Protein AF-A0A3S0INQ2-F1 (afdb_monomer)

Radius of gyration: 21.03 Å; Cα contacts (8 Å, |Δi|>4): 257; chains: 1; bounding box: 50×40×61 Å

Solvent-accessible surface area (backbone atoms only — not comparable to full-atom values): 13566 Å² total; per-residue (Å²): 104,79,45,65,82,57,89,73,57,66,71,58,54,52,52,53,48,54,52,48,52,55,52,48,52,53,49,50,60,35,51,74,54,55,84,61,80,79,90,61,62,68,49,79,48,80,40,69,66,29,101,61,69,83,54,54,72,67,56,44,52,53,37,46,52,48,39,56,49,59,73,67,56,72,75,80,80,64,47,42,39,37,75,53,95,97,37,81,42,66,70,47,49,71,57,44,53,47,41,51,60,70,46,38,61,77,71,68,49,88,85,49,92,79,30,70,66,56,54,48,50,50,53,50,52,25,50,69,34,87,52,26,61,77,40,48,16,39,43,31,26,39,80,82,71,47,82,40,38,72,58,49,50,51,36,52,53,28,34,53,50,31,47,52,49,51,57,70,79,42,66,56,63,53,46,45,44,24,68,73,69,55,56,38,83,90,33,40,70,58,44,54,53,29,58,75,73,54,47,51,60,56,53,47,52,54,51,38,56,52,50,40,52,43,53,60,53,47,44,65,59,40,56,60,40,47,75,74,58,56,86,70,80,66,92,127

Structure (mmCIF, N/CA/C/O backbone):
data_AF-A0A3S0INQ2-F1
#
_entry.id   AF-A0A3S0INQ2-F1
#
loop_
_atom_site.group_PDB
_atom_site.id
_atom_site.type_symbol
_atom_site.label_atom_id
_atom_site.label_alt_id
_atom_site.label_comp_id
_atom_site.label_asym_id
_atom_site.label_entity_id
_atom_site.label_seq_id
_atom_site.pdbx_PDB_ins_code
_atom_site.Cartn_x
_atom_site.Cartn_y
_atom_site.Cartn_z
_atom_site.occupancy
_atom_site.B_iso_or_equiv
_atom_site.auth_seq_id
_atom_site.auth_comp_id
_atom_site.auth_asym_id
_atom_site.auth_atom_id
_atom_site.pdbx_PDB_model_num
ATOM 1 N N . MET A 1 1 ? 7.339 -11.139 -9.415 1.00 71.50 1 MET A N 1
ATOM 2 C CA . MET A 1 1 ? 7.617 -12.375 -10.177 1.00 71.50 1 MET A CA 1
ATOM 3 C C . MET A 1 1 ? 7.576 -12.021 -11.660 1.00 71.50 1 MET A C 1
ATOM 5 O O . MET A 1 1 ? 6.540 -11.569 -12.134 1.00 71.50 1 MET A O 1
ATOM 9 N N . PHE A 1 2 ? 8.723 -12.062 -12.342 1.00 87.56 2 PHE A N 1
ATOM 10 C CA . PHE A 1 2 ? 8.837 -11.702 -13.761 1.00 87.56 2 PHE A CA 1
ATOM 11 C C . PHE A 1 2 ? 8.548 -12.925 -14.627 1.00 87.56 2 PHE A C 1
ATOM 13 O O . PHE A 1 2 ? 9.041 -14.011 -14.323 1.00 87.56 2 PHE A O 1
ATOM 20 N N . VAL A 1 3 ? 7.773 -12.744 -15.690 1.00 91.19 3 VAL A N 1
ATOM 21 C CA . VAL A 1 3 ? 7.442 -13.790 -16.658 1.00 91.19 3 VAL A CA 1
ATOM 22 C C . VAL A 1 3 ? 8.044 -13.399 -17.999 1.00 91.19 3 VAL A C 1
ATOM 24 O O . VAL A 1 3 ? 7.803 -12.295 -18.486 1.00 91.19 3 VAL A O 1
ATOM 27 N N . PHE A 1 4 ? 8.832 -14.311 -18.566 1.00 90.38 4 PHE A N 1
ATOM 28 C CA . PHE A 1 4 ? 9.503 -14.141 -19.849 1.00 90.38 4 PHE A CA 1
ATOM 29 C C . PHE A 1 4 ? 9.114 -15.281 -20.785 1.00 90.38 4 PHE A C 1
ATOM 31 O O . PHE A 1 4 ? 9.148 -16.444 -20.386 1.00 90.38 4 PHE A O 1
ATOM 38 N N . ASP A 1 5 ? 8.802 -14.957 -22.034 1.00 88.19 5 ASP A N 1
ATOM 39 C CA . ASP A 1 5 ? 8.589 -15.930 -23.113 1.00 88.19 5 ASP A CA 1
ATOM 40 C C . ASP A 1 5 ? 9.904 -16.352 -23.799 1.00 88.19 5 ASP A C 1
ATOM 42 O O . ASP A 1 5 ? 10.008 -17.442 -24.361 1.00 88.19 5 ASP A O 1
ATOM 46 N N . LYS A 1 6 ? 10.936 -15.505 -23.718 1.00 90.12 6 LYS A N 1
ATOM 47 C CA . LYS A 1 6 ? 12.293 -15.742 -24.223 1.00 90.12 6 LYS A CA 1
ATOM 48 C C . LYS A 1 6 ? 13.331 -15.175 -23.257 1.00 90.12 6 LYS A C 1
ATOM 50 O O . LYS A 1 6 ? 13.074 -14.206 -22.550 1.00 90.12 6 LYS A O 1
ATOM 55 N N . LYS A 1 7 ? 14.542 -15.746 -23.243 1.00 90.25 7 LYS A N 1
ATOM 56 C CA . LYS A 1 7 ? 15.654 -15.250 -22.413 1.00 90.25 7 LYS A CA 1
ATOM 57 C C . LYS A 1 7 ? 16.024 -13.802 -22.798 1.00 90.25 7 LYS A C 1
ATOM 59 O O . LYS A 1 7 ? 16.467 -13.604 -23.932 1.00 90.25 7 LYS A O 1
ATOM 64 N N . PRO A 1 8 ? 15.907 -12.818 -21.884 1.00 90.75 8 PRO A N 1
ATOM 65 C CA . PRO A 1 8 ? 16.275 -11.434 -22.170 1.00 90.75 8 PRO A CA 1
ATOM 66 C C . PRO A 1 8 ? 17.789 -11.249 -22.338 1.00 90.75 8 PRO A C 1
ATOM 68 O O . PRO A 1 8 ? 18.575 -12.012 -21.765 1.00 90.75 8 PRO A O 1
ATOM 71 N N . PRO A 1 9 ? 18.228 -10.216 -23.077 1.00 91.50 9 PRO A N 1
ATOM 72 C CA . PRO A 1 9 ? 19.626 -9.816 -23.126 1.00 91.50 9 PRO A CA 1
ATOM 73 C C . PRO A 1 9 ? 20.127 -9.388 -21.743 1.00 91.50 9 PRO A C 1
ATOM 75 O O . PRO A 1 9 ? 19.363 -8.905 -20.903 1.00 91.50 9 PRO A O 1
ATOM 78 N N . ILE A 1 10 ? 21.445 -9.496 -21.548 1.00 91.75 10 ILE A N 1
ATOM 79 C CA . ILE A 1 10 ? 22.133 -9.181 -20.285 1.00 91.75 10 ILE A CA 1
ATOM 80 C C . ILE A 1 10 ? 21.765 -7.781 -19.781 1.00 91.75 10 ILE A C 1
ATOM 82 O O . ILE A 1 10 ? 21.424 -7.633 -18.617 1.00 91.75 10 ILE A O 1
ATOM 86 N N . ARG A 1 11 ? 21.698 -6.783 -20.672 1.00 90.81 11 ARG A N 1
ATOM 87 C CA . ARG A 1 11 ? 21.304 -5.411 -20.316 1.00 90.81 11 ARG A CA 1
ATOM 88 C C . ARG A 1 11 ? 19.949 -5.334 -19.600 1.00 90.81 11 ARG A C 1
ATOM 90 O O . ARG A 1 11 ? 19.833 -4.616 -18.613 1.00 90.81 11 ARG A O 1
ATOM 97 N N . ILE A 1 12 ? 18.929 -6.046 -20.086 1.00 90.50 12 ILE A N 1
ATOM 98 C CA . ILE A 1 12 ? 17.594 -6.044 -19.461 1.00 90.50 12 ILE A CA 1
ATOM 99 C C . ILE A 1 12 ? 17.654 -6.776 -18.123 1.00 90.50 12 ILE A C 1
ATOM 101 O O . ILE A 1 12 ? 17.140 -6.275 -17.127 1.00 90.50 12 ILE A O 1
ATOM 105 N N . MET A 1 13 ? 18.334 -7.924 -18.079 1.00 92.00 13 MET A N 1
ATOM 106 C CA . MET A 1 13 ? 18.527 -8.680 -16.839 1.00 92.00 13 MET A CA 1
ATOM 107 C C . MET A 1 13 ? 19.236 -7.851 -15.761 1.00 92.00 13 MET A C 1
ATOM 109 O O . MET A 1 13 ? 18.809 -7.866 -14.609 1.00 92.00 13 MET A O 1
ATOM 113 N N . ASP A 1 14 ? 20.263 -7.086 -16.131 1.00 93.19 14 ASP A N 1
ATOM 114 C CA . ASP A 1 14 ? 20.990 -6.204 -15.220 1.00 93.19 14 ASP A CA 1
ATOM 115 C C . ASP A 1 14 ? 20.098 -5.073 -14.697 1.00 93.19 14 ASP A C 1
ATOM 117 O O . ASP A 1 14 ? 20.078 -4.830 -13.492 1.00 93.19 14 ASP A O 1
ATOM 121 N N . ARG A 1 15 ? 19.308 -4.409 -15.556 1.00 92.56 15 ARG A N 1
ATOM 122 C CA . ARG A 1 15 ? 18.361 -3.369 -15.102 1.00 92.56 15 ARG A CA 1
ATOM 123 C C . ARG A 1 15 ? 17.285 -3.933 -14.179 1.00 92.56 15 ARG A C 1
ATOM 125 O O . ARG A 1 15 ? 16.972 -3.313 -13.167 1.00 92.56 15 ARG A O 1
ATOM 132 N N . LEU A 1 16 ? 16.760 -5.123 -14.473 1.00 92.38 16 LEU A N 1
ATOM 133 C CA . LEU A 1 16 ? 15.815 -5.805 -13.586 1.00 92.38 16 LEU A CA 1
ATOM 134 C C . LEU A 1 16 ? 16.451 -6.199 -12.249 1.00 92.38 16 LEU A C 1
ATOM 136 O O . LEU A 1 16 ? 15.783 -6.113 -11.220 1.00 92.38 16 LEU A O 1
ATOM 140 N N . ARG A 1 17 ? 17.733 -6.586 -12.242 1.00 93.06 17 ARG A N 1
ATOM 141 C CA . ARG A 1 17 ? 18.488 -6.831 -11.008 1.00 93.06 17 ARG A CA 1
ATOM 142 C C . ARG A 1 17 ? 18.620 -5.552 -10.182 1.00 93.06 17 ARG A C 1
ATOM 144 O O . ARG A 1 17 ? 18.242 -5.578 -9.019 1.00 93.06 17 ARG A O 1
ATOM 151 N N . PHE A 1 18 ? 19.056 -4.442 -10.778 1.00 92.69 18 PHE A N 1
ATOM 152 C CA . PHE A 1 18 ? 19.161 -3.159 -10.069 1.00 92.69 18 PHE A CA 1
ATOM 153 C C . PHE A 1 18 ? 17.814 -2.694 -9.507 1.00 92.69 18 PHE A C 1
ATOM 155 O O . PHE A 1 18 ? 17.733 -2.244 -8.369 1.00 92.69 18 PHE A O 1
ATOM 162 N N . LEU A 1 19 ? 16.735 -2.849 -10.280 1.00 93.88 19 LEU A N 1
ATOM 163 C CA . LEU A 1 19 ? 15.384 -2.553 -9.807 1.00 93.88 19 LEU A CA 1
ATOM 164 C C . LEU A 1 19 ? 15.011 -3.413 -8.599 1.00 93.88 19 LEU A C 1
ATOM 166 O O . LEU A 1 19 ? 14.421 -2.910 -7.644 1.00 93.88 19 LEU A O 1
ATOM 170 N N . LYS A 1 20 ? 15.330 -4.709 -8.651 1.00 92.44 20 LYS A N 1
ATOM 171 C CA . LYS A 1 20 ? 15.063 -5.640 -7.557 1.00 92.44 20 LYS A CA 1
ATOM 172 C C . LYS A 1 20 ? 15.850 -5.257 -6.303 1.00 92.44 20 LYS A C 1
ATOM 174 O O . LYS A 1 20 ? 15.252 -5.224 -5.239 1.00 92.44 20 LYS A O 1
ATOM 179 N N . GLU A 1 21 ? 17.130 -4.921 -6.434 1.00 94.19 21 GLU A N 1
ATOM 180 C CA . GLU A 1 21 ? 17.978 -4.463 -5.323 1.00 94.19 21 GLU A CA 1
ATOM 181 C C . GLU A 1 21 ? 17.418 -3.188 -4.669 1.00 94.19 21 GLU A C 1
ATOM 183 O O . GLU A 1 21 ? 17.311 -3.106 -3.449 1.00 94.19 21 GLU A O 1
ATOM 188 N N . ASP A 1 22 ? 16.988 -2.215 -5.473 1.00 92.81 22 ASP A N 1
ATOM 189 C CA . ASP A 1 22 ? 16.374 -0.967 -4.998 1.00 92.81 22 ASP A CA 1
ATOM 190 C C . ASP A 1 22 ? 15.024 -1.223 -4.292 1.00 92.81 22 ASP A C 1
ATOM 192 O O . ASP A 1 22 ? 14.744 -0.681 -3.220 1.00 92.81 22 ASP A O 1
ATOM 196 N N . PHE A 1 23 ? 14.198 -2.120 -4.837 1.00 93.69 23 PHE A N 1
ATOM 197 C CA . PHE A 1 23 ? 12.966 -2.565 -4.182 1.00 93.69 23 PHE A CA 1
ATOM 198 C C . PHE A 1 23 ? 13.239 -3.302 -2.859 1.00 93.69 23 PHE A C 1
ATOM 200 O O . PHE A 1 23 ? 12.590 -3.014 -1.854 1.00 93.69 23 PHE A O 1
ATOM 207 N N . GLU A 1 24 ? 14.211 -4.216 -2.833 1.00 94.12 24 GLU A N 1
ATOM 208 C CA . GLU A 1 24 ? 14.618 -4.955 -1.632 1.00 94.12 24 GLU A CA 1
ATOM 209 C C . GLU A 1 24 ? 15.188 -4.030 -0.555 1.00 94.1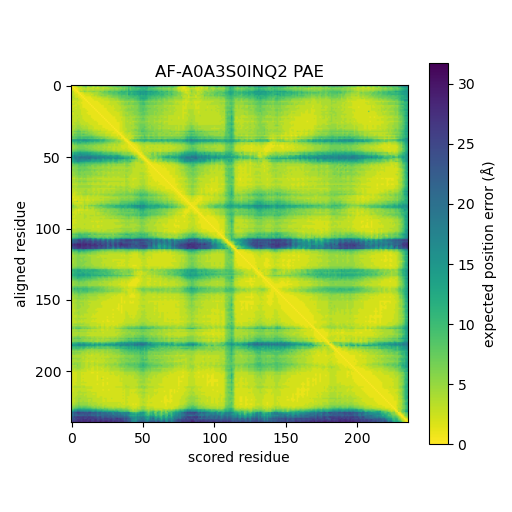2 24 GLU A C 1
ATOM 211 O O . GLU A 1 24 ? 14.898 -4.217 0.624 1.00 94.12 24 GLU A O 1
ATOM 216 N N . HIS A 1 25 ? 15.925 -2.989 -0.937 1.00 94.31 25 HIS A N 1
ATOM 217 C CA . HIS A 1 25 ? 16.392 -1.967 -0.006 1.00 94.31 25 HIS A CA 1
ATOM 218 C C . HIS A 1 25 ? 15.220 -1.228 0.666 1.00 94.31 25 HIS A C 1
ATOM 220 O O . HIS A 1 25 ? 15.210 -1.052 1.886 1.00 94.31 25 HIS A O 1
ATOM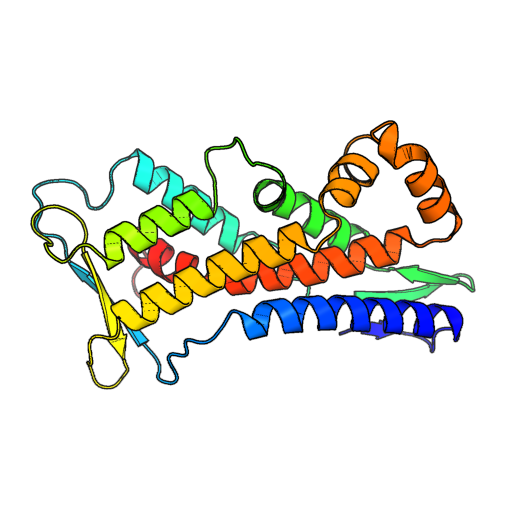 226 N N . ILE A 1 26 ? 14.182 -0.852 -0.093 1.00 93.00 26 ILE A N 1
ATOM 227 C CA . ILE A 1 26 ? 12.969 -0.248 0.486 1.00 93.00 26 ILE A CA 1
ATOM 228 C C . ILE A 1 26 ? 12.235 -1.249 1.388 1.00 93.00 26 ILE A C 1
ATOM 230 O O . ILE A 1 26 ? 11.789 -0.869 2.473 1.00 93.00 26 ILE A O 1
ATOM 234 N N . LEU A 1 27 ? 12.140 -2.520 0.985 1.00 93.94 27 LEU A N 1
ATOM 235 C CA . LEU A 1 27 ? 11.572 -3.573 1.830 1.00 93.94 27 LEU A CA 1
ATOM 236 C C . LEU A 1 27 ? 12.329 -3.705 3.151 1.00 93.94 27 LEU A C 1
ATOM 238 O O . LEU A 1 27 ? 11.697 -3.765 4.196 1.00 93.94 27 LEU A O 1
ATOM 242 N N . GLN A 1 28 ? 13.660 -3.691 3.135 1.00 94.88 28 GLN A N 1
ATOM 243 C CA . GLN A 1 28 ? 14.463 -3.760 4.356 1.00 94.88 28 GLN A CA 1
ATOM 244 C C . GLN A 1 28 ? 14.199 -2.569 5.283 1.00 94.88 28 GLN A C 1
ATOM 246 O O . GLN A 1 28 ? 14.035 -2.768 6.485 1.00 94.88 28 GLN A O 1
ATOM 251 N N . ILE A 1 29 ? 14.088 -1.348 4.745 1.00 91.56 29 ILE A N 1
ATOM 252 C CA . ILE A 1 29 ? 13.711 -0.158 5.530 1.00 91.56 29 ILE A CA 1
ATOM 253 C C . ILE A 1 29 ? 12.333 -0.343 6.184 1.00 91.56 29 ILE A C 1
ATOM 255 O O . ILE A 1 29 ? 12.127 0.049 7.334 1.00 91.56 29 ILE A O 1
ATOM 259 N N . VAL A 1 30 ? 11.382 -0.927 5.451 1.00 91.56 30 VAL A N 1
ATOM 260 C CA . VAL A 1 30 ? 10.037 -1.224 5.955 1.00 91.56 30 VAL A CA 1
ATOM 261 C C . VAL A 1 30 ? 10.075 -2.303 7.034 1.00 91.56 30 VAL A C 1
ATOM 263 O O . VAL A 1 30 ? 9.485 -2.115 8.092 1.00 91.56 30 VAL A O 1
ATOM 266 N N . GLU A 1 31 ? 10.782 -3.406 6.820 1.00 93.25 31 GLU A N 1
ATOM 267 C CA . GLU A 1 31 ? 10.857 -4.496 7.795 1.00 93.25 31 GLU A CA 1
ATOM 268 C C . GLU A 1 31 ? 11.581 -4.069 9.077 1.00 93.25 31 GLU A C 1
ATOM 270 O O . GLU A 1 31 ? 11.137 -4.400 10.168 1.00 93.25 31 GLU A O 1
ATOM 275 N N . GLN A 1 32 ? 12.603 -3.212 8.991 1.00 93.19 32 GLN A N 1
ATOM 276 C CA . GLN A 1 32 ? 13.255 -2.632 10.174 1.00 93.19 32 GLN A CA 1
ATOM 277 C C . GLN A 1 32 ? 12.308 -1.806 11.057 1.00 93.19 32 GLN A C 1
ATOM 279 O O . GLN A 1 32 ? 12.597 -1.596 12.236 1.00 93.19 32 GLN A O 1
ATOM 284 N N . CYS A 1 33 ? 11.198 -1.296 10.510 1.00 91.25 33 CYS A N 1
ATOM 285 C CA . CYS A 1 33 ? 10.213 -0.554 11.292 1.00 91.25 33 CYS A CA 1
ATOM 286 C C . CYS A 1 33 ? 9.088 -1.429 11.859 1.00 91.25 33 CYS A C 1
ATOM 288 O O . CYS A 1 33 ? 8.326 -0.929 12.685 1.00 91.25 33 CYS A O 1
ATOM 290 N N . LYS A 1 34 ? 9.014 -2.703 11.453 1.00 92.56 34 LYS A N 1
ATOM 291 C CA . LYS A 1 34 ? 8.068 -3.693 11.965 1.00 92.56 34 LYS A CA 1
ATOM 292 C C . LYS A 1 34 ? 8.735 -4.506 13.065 1.00 92.56 34 LYS A C 1
ATOM 294 O O . LYS A 1 34 ? 9.480 -5.442 12.802 1.00 92.56 34 LYS A O 1
ATOM 299 N N . THR A 1 35 ? 8.491 -4.116 14.307 1.00 93.88 35 THR A N 1
ATOM 300 C CA . THR A 1 35 ? 9.029 -4.816 15.483 1.00 93.88 35 THR A CA 1
ATOM 301 C C . THR A 1 35 ? 7.967 -5.630 16.204 1.00 93.88 35 THR A C 1
ATOM 303 O O . THR A 1 35 ? 8.284 -6.483 17.033 1.00 93.88 35 THR A O 1
ATOM 306 N N . THR A 1 36 ? 6.700 -5.374 15.886 1.00 94.19 36 THR A N 1
ATOM 307 C CA . THR A 1 36 ? 5.554 -5.961 16.552 1.00 94.19 36 THR A CA 1
ATOM 308 C C . THR A 1 36 ? 4.930 -7.044 15.682 1.00 94.19 36 THR A C 1
ATOM 310 O O . THR A 1 36 ? 4.541 -6.800 14.542 1.00 94.19 36 THR A O 1
ATOM 313 N N . HIS A 1 37 ? 4.767 -8.240 16.248 1.00 87.94 37 HIS A N 1
ATOM 314 C CA . HIS A 1 37 ? 4.128 -9.363 15.570 1.00 87.94 37 HIS A CA 1
ATOM 315 C C . HIS A 1 37 ? 3.077 -10.011 16.467 1.00 87.94 37 HIS A C 1
ATOM 317 O O . HIS A 1 37 ? 3.337 -10.303 17.633 1.00 87.94 37 HIS A O 1
ATOM 323 N N . ILE A 1 38 ? 1.905 -10.274 15.892 1.00 88.31 38 ILE A N 1
ATOM 324 C CA . ILE A 1 38 ? 0.889 -11.153 16.469 1.00 88.31 38 ILE A CA 1
ATOM 325 C C . ILE A 1 38 ? 0.983 -12.461 15.690 1.00 88.31 38 ILE A C 1
ATOM 327 O O . ILE A 1 38 ? 0.668 -12.502 14.504 1.00 88.31 38 ILE A O 1
ATOM 331 N N . THR A 1 39 ? 1.529 -13.496 16.325 1.00 82.50 39 THR A N 1
ATOM 332 C CA . THR A 1 39 ? 1.850 -14.778 15.673 1.00 82.50 39 THR A CA 1
ATOM 333 C C . THR A 1 39 ? 0.665 -15.736 15.622 1.00 82.50 39 THR A C 1
ATOM 335 O O . THR A 1 39 ? 0.617 -16.614 14.763 1.00 82.50 39 THR A O 1
ATOM 338 N N . SER A 1 40 ? -0.292 -15.573 16.530 1.00 86.44 40 SER A N 1
ATOM 339 C CA . SER A 1 40 ? -1.556 -16.298 16.553 1.00 86.44 40 SER A CA 1
ATOM 340 C C . SER A 1 40 ? -2.590 -15.637 15.641 1.00 86.44 40 SER A C 1
ATOM 342 O O . SER A 1 40 ? -2.535 -14.441 15.348 1.00 86.44 40 SER A O 1
ATOM 344 N N . SER A 1 41 ? -3.579 -16.417 15.203 1.00 90.75 41 SER A N 1
ATOM 345 C CA . SER A 1 41 ? -4.795 -15.836 14.636 1.00 90.75 41 SER A CA 1
ATOM 346 C C . SER A 1 41 ? -5.464 -14.942 15.679 1.00 90.75 41 SER A C 1
ATOM 348 O O . SER A 1 41 ? -5.494 -15.294 16.858 1.00 90.75 41 SER A O 1
ATOM 350 N N . PHE A 1 42 ? -6.037 -13.827 15.242 1.00 93.19 42 PHE A N 1
ATOM 351 C CA . PHE A 1 42 ? -6.758 -12.898 16.105 1.00 93.19 42 PHE A CA 1
ATOM 352 C C . PHE A 1 42 ? -8.159 -12.626 15.561 1.00 93.19 42 PHE A C 1
ATOM 354 O O . PHE A 1 42 ? -8.432 -12.815 14.372 1.00 93.19 42 PHE A O 1
ATOM 361 N N . TYR A 1 43 ? -9.041 -12.147 16.430 1.00 93.75 43 TYR A N 1
ATOM 362 C CA . TYR A 1 43 ? -10.379 -11.698 16.071 1.00 93.75 43 TYR A CA 1
ATOM 363 C C . TYR A 1 43 ? -10.704 -10.353 16.725 1.00 93.75 43 TYR A C 1
ATOM 365 O O . TYR A 1 43 ? -10.079 -9.936 17.701 1.00 93.75 43 TYR A O 1
ATOM 373 N N . PHE A 1 44 ? -11.686 -9.656 16.158 1.00 94.31 44 PHE A N 1
ATOM 374 C CA . PHE A 1 44 ? -12.147 -8.364 16.652 1.00 94.31 44 PHE A CA 1
ATOM 375 C C . PHE A 1 44 ? -13.456 -8.525 17.420 1.00 94.31 44 PHE A C 1
ATOM 377 O O . PHE A 1 44 ? -14.384 -9.180 16.942 1.00 94.31 44 PHE A O 1
ATOM 384 N N . LYS A 1 45 ? -13.559 -7.862 18.569 1.00 93.50 45 LYS A N 1
ATOM 385 C CA . LYS A 1 45 ? -14.806 -7.682 19.308 1.00 93.50 45 LYS A CA 1
ATOM 386 C C . LYS A 1 45 ? -15.217 -6.217 19.230 1.00 93.50 45 LYS A C 1
ATOM 388 O O . LYS A 1 45 ? -14.428 -5.332 19.553 1.00 93.50 45 LYS A O 1
ATOM 393 N N . TYR A 1 46 ? -16.447 -5.973 18.796 1.00 92.25 46 TYR A N 1
ATOM 394 C CA . TYR A 1 46 ? -17.014 -4.637 18.632 1.00 92.25 46 TYR A CA 1
ATOM 395 C C . TYR A 1 46 ? -18.091 -4.426 19.693 1.00 92.25 46 TYR A C 1
ATOM 397 O O . TYR A 1 46 ? -19.027 -5.219 19.780 1.00 92.25 46 TYR A O 1
ATOM 405 N N . GLU A 1 47 ? -17.971 -3.371 20.495 1.00 89.88 47 GLU A N 1
ATOM 406 C CA . GLU A 1 47 ? -18.919 -3.061 21.568 1.00 89.88 47 GLU A CA 1
ATOM 407 C C . GLU A 1 47 ? -19.380 -1.606 21.484 1.00 89.88 47 GLU A C 1
ATOM 409 O O . GLU A 1 47 ? -18.566 -0.683 21.412 1.00 89.88 47 GLU A O 1
ATOM 414 N N . GLN A 1 48 ? -20.696 -1.390 21.528 1.00 87.00 48 GLN A N 1
ATOM 415 C CA . GLN A 1 48 ? -21.279 -0.057 21.612 1.00 87.00 48 GLN A CA 1
ATOM 416 C C . GLN A 1 48 ? -22.597 -0.061 22.377 1.00 87.00 48 GLN A C 1
ATOM 418 O O . GLN A 1 48 ? -23.558 -0.707 21.977 1.00 87.00 48 GLN A O 1
ATOM 423 N N . ASN A 1 49 ? -22.642 0.769 23.416 1.00 86.50 49 ASN A N 1
ATOM 424 C CA . ASN A 1 49 ? -23.799 0.994 24.278 1.00 86.50 49 ASN A CA 1
ATOM 425 C C . ASN A 1 49 ? -24.197 2.484 24.336 1.00 86.50 49 ASN A C 1
ATOM 427 O O . ASN A 1 49 ? -25.041 2.876 25.139 1.00 86.50 49 ASN A O 1
ATOM 431 N N . ALA A 1 50 ? -23.567 3.333 23.518 1.00 82.75 50 ALA A N 1
ATOM 432 C CA . ALA A 1 50 ? -23.878 4.755 23.434 1.00 82.75 50 ALA A CA 1
ATOM 433 C C . ALA A 1 50 ? -25.253 4.991 22.769 1.00 82.75 50 ALA A C 1
ATOM 435 O O . ALA A 1 50 ? -25.573 4.300 21.799 1.00 82.75 50 ALA A O 1
ATOM 436 N N . PRO A 1 51 ? -26.037 6.005 23.192 1.00 79.88 51 PRO A N 1
ATOM 437 C CA . PRO A 1 51 ? -27.348 6.332 22.617 1.00 79.88 51 PRO A CA 1
ATOM 438 C C . PRO A 1 51 ? -27.221 7.097 21.283 1.00 79.88 51 PRO A C 1
ATOM 440 O O . PRO A 1 51 ? -27.844 8.134 21.070 1.00 79.88 51 PRO A O 1
ATOM 443 N N . LYS A 1 52 ? -26.352 6.619 20.392 1.00 80.56 52 LYS A N 1
ATOM 444 C CA . LYS A 1 52 ? -26.081 7.173 19.061 1.00 80.56 52 LYS A CA 1
ATOM 445 C C . LYS A 1 52 ? -25.779 6.037 18.084 1.00 80.56 52 LYS A C 1
ATOM 447 O O . LYS A 1 52 ? -25.464 4.924 18.505 1.00 80.56 52 LYS A O 1
ATOM 452 N N . SER A 1 53 ? -25.828 6.332 16.787 1.00 79.12 53 SER A N 1
ATOM 453 C CA . SER A 1 53 ? -25.396 5.411 15.728 1.00 79.12 53 SER A CA 1
ATOM 454 C C . SER A 1 53 ? -23.962 4.919 15.933 1.00 79.12 53 SER A C 1
ATOM 456 O O . SER A 1 53 ? -23.150 5.597 16.569 1.00 79.12 53 SER A O 1
ATOM 458 N N . ILE A 1 54 ? -23.638 3.747 15.367 1.00 82.25 54 ILE A N 1
ATOM 459 C CA . ILE A 1 54 ? -22.308 3.137 15.527 1.00 82.25 54 ILE A CA 1
ATOM 460 C C . ILE A 1 54 ? -21.182 4.052 15.049 1.00 82.25 54 ILE A C 1
ATOM 462 O O . ILE A 1 54 ? -20.142 4.206 15.688 1.00 82.25 54 ILE A O 1
ATOM 466 N N . LEU A 1 55 ? -21.449 4.717 13.934 1.00 85.25 55 LEU A N 1
ATOM 467 C CA . LEU A 1 55 ? -20.597 5.716 13.321 1.00 85.25 55 LEU A CA 1
ATOM 468 C C . LEU A 1 55 ? -21.409 6.992 13.125 1.00 85.25 55 LEU A C 1
ATOM 470 O O . LEU A 1 55 ? -22.620 6.933 12.891 1.00 85.25 55 LEU A O 1
ATOM 474 N N . THR A 1 56 ? -20.740 8.140 13.180 1.00 87.69 56 THR A N 1
ATOM 475 C CA . THR A 1 56 ? -21.297 9.381 12.622 1.00 87.69 56 THR A CA 1
ATOM 476 C C . THR A 1 56 ? -21.439 9.258 11.102 1.00 87.69 56 THR A C 1
ATOM 478 O O . THR A 1 56 ? -20.734 8.462 10.482 1.00 87.69 56 THR A O 1
ATOM 481 N N . ASP A 1 57 ? -22.299 10.063 10.473 1.00 88.06 57 ASP A N 1
ATOM 482 C CA . ASP A 1 57 ? -22.480 10.026 9.011 1.00 88.06 57 ASP A CA 1
ATOM 483 C C . ASP A 1 57 ? -21.168 10.269 8.256 1.00 88.06 57 ASP A C 1
ATOM 485 O O . ASP A 1 57 ? -20.889 9.615 7.251 1.00 88.06 57 ASP A O 1
ATOM 489 N N . PHE A 1 58 ? -20.318 11.152 8.786 1.00 87.56 58 PHE A N 1
ATOM 490 C CA . PHE A 1 58 ? -18.989 11.399 8.242 1.00 87.56 58 PHE A CA 1
ATOM 491 C C . PHE A 1 58 ? -18.073 10.173 8.368 1.00 87.56 58 PHE A C 1
ATOM 493 O O . PHE A 1 58 ? -17.475 9.756 7.379 1.00 87.56 58 PHE A O 1
ATOM 500 N N . GLU A 1 59 ? -17.984 9.557 9.553 1.00 87.75 59 GLU A N 1
ATOM 501 C CA . GLU A 1 59 ? -17.191 8.333 9.754 1.00 87.75 59 GLU A CA 1
ATOM 502 C C . GLU A 1 59 ? -17.706 7.186 8.875 1.00 87.75 59 GLU A C 1
ATOM 504 O O . GLU A 1 59 ? -16.913 6.460 8.281 1.00 87.75 59 GLU A O 1
ATOM 509 N N . LYS A 1 60 ? -19.030 7.062 8.731 1.00 87.69 60 LYS A N 1
ATOM 510 C CA . LYS A 1 60 ? -19.665 6.072 7.862 1.00 87.69 60 LYS A CA 1
ATOM 511 C C . LYS A 1 60 ? -19.296 6.301 6.399 1.00 87.69 60 LYS A C 1
ATOM 513 O O . LYS A 1 60 ? -18.863 5.359 5.744 1.00 87.69 60 LYS A O 1
ATOM 518 N N . ALA A 1 61 ? -19.411 7.530 5.898 1.00 87.38 61 ALA A N 1
ATOM 519 C CA . ALA A 1 61 ? -19.034 7.866 4.527 1.00 87.38 61 ALA A CA 1
ATOM 520 C C . ALA A 1 61 ? -17.546 7.586 4.261 1.00 87.38 61 ALA A C 1
ATOM 522 O O . ALA A 1 61 ? -17.214 6.945 3.267 1.00 87.38 61 ALA A O 1
ATOM 523 N N . GLN A 1 62 ? -16.654 7.987 5.173 1.00 85.81 62 GLN A N 1
ATOM 524 C CA . GLN A 1 62 ? -15.217 7.710 5.061 1.00 85.81 62 GLN A CA 1
ATOM 525 C C . GLN A 1 62 ? -14.921 6.209 5.054 1.00 85.81 62 GLN A C 1
ATOM 527 O O . GLN A 1 62 ? -14.129 5.739 4.238 1.00 85.81 62 GLN A O 1
ATOM 532 N N . SER A 1 63 ? -15.592 5.451 5.921 1.00 87.75 63 SER A N 1
ATOM 533 C CA . SER A 1 63 ? -15.435 4.004 6.001 1.00 87.75 63 SER A CA 1
ATOM 534 C C . SER A 1 63 ? -15.920 3.301 4.729 1.00 87.75 63 SER A C 1
ATOM 536 O O . SER A 1 63 ? -15.180 2.502 4.159 1.00 87.75 63 SER A O 1
ATOM 538 N N . VAL A 1 64 ? -17.105 3.660 4.215 1.00 87.38 64 VAL A N 1
ATOM 539 C CA . VAL A 1 64 ? -17.640 3.148 2.936 1.00 87.38 64 VAL A CA 1
ATOM 540 C C . VAL A 1 64 ? -16.689 3.456 1.789 1.00 87.38 64 VAL A C 1
ATOM 542 O O . VAL A 1 64 ? -16.336 2.550 1.032 1.00 87.38 64 VAL A O 1
ATOM 545 N N . CYS A 1 65 ? -16.239 4.706 1.671 1.00 86.94 65 CYS A N 1
ATOM 546 C CA . CYS A 1 65 ? -15.313 5.112 0.620 1.00 86.94 65 CYS A CA 1
ATOM 547 C C . CYS A 1 65 ? -13.992 4.344 0.707 1.00 86.94 65 CYS A C 1
ATOM 549 O O . CYS A 1 65 ? -13.510 3.859 -0.314 1.00 86.94 65 CYS A O 1
ATOM 551 N N . PHE A 1 66 ? -13.420 4.191 1.905 1.00 88.44 66 PHE A N 1
ATOM 552 C CA . PHE A 1 66 ? -12.167 3.466 2.084 1.00 88.44 66 PHE A CA 1
ATOM 553 C C . PHE A 1 66 ? -12.301 1.978 1.760 1.00 88.44 66 PHE A C 1
ATOM 555 O O . PHE A 1 66 ? -11.484 1.471 0.997 1.00 88.44 66 PHE A O 1
ATOM 562 N N . VAL A 1 67 ? -13.307 1.282 2.305 1.00 89.62 67 VAL A N 1
ATOM 563 C CA . VAL A 1 67 ? -13.482 -0.162 2.066 1.00 89.62 67 VAL A CA 1
ATOM 564 C C . VAL A 1 67 ? -13.747 -0.416 0.585 1.00 89.62 67 VAL A C 1
ATOM 566 O O . VAL A 1 67 ? -13.016 -1.188 -0.029 1.00 89.62 67 VAL A O 1
ATOM 569 N N . SER A 1 68 ? -14.687 0.324 -0.017 1.00 87.62 68 SER A N 1
ATOM 570 C CA . SER A 1 68 ? -14.976 0.209 -1.452 1.00 87.62 68 SER A CA 1
ATOM 571 C C . SER A 1 68 ? -13.718 0.460 -2.281 1.00 87.62 68 SER A C 1
ATOM 573 O O . SER A 1 68 ? -13.391 -0.317 -3.172 1.00 87.62 68 SER A O 1
ATOM 575 N N . ARG A 1 69 ? -12.958 1.520 -1.971 1.00 88.38 69 ARG A N 1
ATOM 576 C CA . ARG A 1 69 ? -11.711 1.826 -2.677 1.00 88.38 69 ARG A CA 1
ATOM 577 C C . ARG A 1 69 ? -10.702 0.698 -2.526 1.00 88.38 69 ARG A C 1
ATOM 579 O O . ARG A 1 69 ? -10.158 0.264 -3.532 1.00 88.38 69 ARG A O 1
ATOM 586 N N . TYR A 1 70 ? -10.465 0.230 -1.302 1.00 90.81 70 TYR A N 1
ATOM 587 C CA . TYR A 1 70 ? -9.501 -0.820 -0.996 1.00 90.81 70 TYR A CA 1
ATOM 588 C C . TYR A 1 70 ? -9.788 -2.105 -1.775 1.00 90.81 70 TYR A C 1
ATOM 590 O O . TYR A 1 70 ? -8.868 -2.660 -2.379 1.00 90.81 70 TYR A O 1
ATOM 598 N N . GLU A 1 71 ? -11.046 -2.550 -1.791 1.00 90.12 71 GLU A N 1
ATOM 599 C CA . GLU A 1 71 ? -11.485 -3.754 -2.506 1.00 90.12 71 GLU A CA 1
ATOM 600 C C . GLU A 1 71 ? -11.243 -3.637 -4.017 1.00 90.12 71 GLU A C 1
ATOM 602 O O . GLU A 1 71 ? -10.797 -4.599 -4.637 1.00 90.12 71 GLU A O 1
ATOM 607 N N . HIS A 1 72 ? -11.425 -2.443 -4.589 1.00 90.00 72 HIS A N 1
ATOM 608 C CA . HIS A 1 72 ? -11.221 -2.185 -6.018 1.00 90.00 72 HIS A CA 1
ATOM 609 C C . HIS A 1 72 ? -9.773 -1.838 -6.402 1.00 90.00 72 HIS A C 1
ATOM 611 O O . HIS A 1 72 ? -9.478 -1.726 -7.591 1.00 90.00 72 HIS A O 1
ATOM 617 N N . LEU A 1 73 ? -8.852 -1.653 -5.443 1.00 91.56 73 LEU A N 1
ATOM 618 C CA . LEU A 1 73 ? -7.450 -1.381 -5.779 1.00 91.56 73 LEU A CA 1
ATOM 619 C C . LEU A 1 73 ? -6.845 -2.586 -6.522 1.00 91.56 73 LEU A C 1
ATOM 621 O O . LEU A 1 73 ? -6.845 -3.690 -5.962 1.00 91.56 73 LEU A O 1
ATOM 625 N N . PRO A 1 74 ? -6.287 -2.395 -7.728 1.00 92.62 74 PRO A N 1
ATOM 626 C CA . PRO A 1 74 ? -5.731 -3.488 -8.516 1.00 92.62 74 PRO A CA 1
ATOM 627 C C . PRO A 1 74 ? -4.473 -4.072 -7.860 1.00 92.62 74 PRO A C 1
ATOM 629 O O . PRO A 1 74 ? -3.658 -3.348 -7.293 1.00 92.62 74 PRO A O 1
ATOM 632 N N . VAL A 1 75 ? -4.308 -5.392 -7.958 1.00 91.56 75 VAL A N 1
ATOM 633 C CA . VAL A 1 75 ? -3.164 -6.137 -7.406 1.00 91.56 75 VAL A CA 1
ATOM 634 C C . VAL A 1 75 ? -2.214 -6.505 -8.538 1.00 91.56 75 VAL A C 1
ATOM 636 O O . VAL A 1 75 ? -2.640 -6.967 -9.601 1.00 91.56 75 VAL A O 1
ATOM 639 N N . LEU A 1 76 ? -0.913 -6.306 -8.334 1.00 92.69 76 LEU A N 1
ATOM 640 C CA . LEU A 1 76 ? 0.080 -6.712 -9.323 1.00 92.69 76 LEU A CA 1
ATOM 641 C C . LEU A 1 76 ? 0.390 -8.206 -9.181 1.00 92.69 76 LEU A C 1
ATOM 643 O O . LEU A 1 76 ? 1.153 -8.601 -8.305 1.00 92.69 76 LEU A O 1
ATOM 647 N N . GLU A 1 77 ? -0.148 -9.030 -10.078 1.00 89.69 77 GLU A N 1
ATOM 648 C CA . GLU A 1 77 ? 0.115 -10.477 -10.078 1.00 89.69 77 GLU A CA 1
ATOM 649 C C . GLU A 1 77 ? 1.510 -10.816 -10.620 1.00 89.69 77 GLU A C 1
ATOM 651 O O . GLU A 1 77 ? 2.283 -11.566 -10.021 1.00 89.69 77 GLU A O 1
ATOM 656 N N . SER A 1 78 ? 1.853 -10.261 -11.783 1.00 92.06 78 SER A N 1
ATOM 657 C CA . SER A 1 78 ? 3.117 -10.539 -12.461 1.00 92.06 78 SER A CA 1
ATOM 658 C C . SER A 1 78 ? 3.535 -9.397 -13.381 1.00 92.06 78 SER A C 1
ATOM 660 O O . SER A 1 78 ? 2.727 -8.564 -13.791 1.00 92.06 78 SER A O 1
ATOM 662 N N . ILE A 1 79 ? 4.826 -9.356 -13.707 1.00 93.44 79 ILE A N 1
ATOM 663 C CA . ILE A 1 79 ? 5.382 -8.441 -14.710 1.00 93.44 79 ILE A CA 1
ATOM 664 C C . ILE A 1 79 ? 5.651 -9.270 -15.958 1.00 93.44 79 ILE A C 1
ATOM 666 O O . ILE A 1 79 ? 6.450 -10.207 -15.903 1.00 93.44 79 ILE A O 1
ATOM 670 N N . GLN A 1 80 ? 4.967 -8.946 -17.052 1.00 93.88 80 GLN A N 1
ATOM 671 C CA . GLN A 1 80 ? 4.986 -9.745 -18.273 1.00 93.88 80 GLN A CA 1
ATOM 672 C C . GLN A 1 80 ? 5.881 -9.071 -19.307 1.00 93.88 80 GLN A C 1
ATOM 674 O O . GLN A 1 80 ? 5.605 -7.956 -19.749 1.00 93.88 80 GLN A O 1
ATOM 679 N N . ILE A 1 81 ? 6.969 -9.741 -19.678 1.00 92.12 81 ILE A N 1
ATOM 680 C CA . ILE A 1 81 ? 7.920 -9.257 -20.677 1.00 92.12 81 ILE A CA 1
ATOM 681 C C . ILE A 1 81 ? 7.902 -10.238 -21.847 1.00 92.12 81 ILE A C 1
ATOM 683 O O . ILE A 1 81 ? 8.170 -11.426 -21.666 1.00 92.12 81 ILE A O 1
ATOM 687 N N . ARG A 1 82 ? 7.580 -9.727 -23.038 1.00 93.19 82 ARG A N 1
ATOM 688 C CA . ARG A 1 82 ? 7.407 -10.514 -24.263 1.00 93.19 82 ARG A CA 1
ATOM 689 C C . ARG A 1 82 ? 8.449 -10.136 -25.308 1.00 93.19 82 ARG A C 1
ATOM 691 O O . ARG A 1 82 ? 8.825 -8.967 -25.408 1.00 93.19 82 ARG A O 1
ATOM 698 N N . TYR A 1 83 ? 8.888 -11.099 -26.110 1.00 92.81 83 TYR A N 1
ATOM 699 C CA . TYR A 1 83 ? 9.748 -10.865 -27.263 1.00 92.81 83 TYR A CA 1
ATOM 700 C C . TYR A 1 83 ? 8.920 -10.746 -28.549 1.00 92.81 83 TYR A C 1
ATOM 702 O O . TYR A 1 83 ? 8.369 -11.727 -29.043 1.00 92.81 83 TYR A O 1
ATOM 710 N N . VAL A 1 84 ? 8.841 -9.539 -29.113 1.00 90.00 84 VAL A N 1
ATOM 711 C CA . VAL A 1 84 ? 8.057 -9.222 -30.318 1.00 90.00 84 VAL A CA 1
ATOM 712 C C . VAL A 1 84 ? 8.902 -8.374 -31.263 1.00 90.00 84 VAL A C 1
ATOM 714 O O . VAL A 1 84 ? 9.526 -7.412 -30.829 1.00 90.00 84 VAL A O 1
ATOM 717 N N . ASN A 1 85 ? 8.918 -8.708 -32.559 1.00 89.62 85 ASN A N 1
ATOM 718 C CA . ASN A 1 85 ? 9.638 -7.953 -33.600 1.00 89.62 85 ASN A CA 1
ATOM 719 C C . ASN A 1 85 ? 11.100 -7.653 -33.229 1.00 89.62 85 ASN A C 1
ATOM 721 O O . ASN A 1 85 ? 11.560 -6.518 -33.307 1.00 89.62 85 ASN A O 1
ATOM 725 N N . GLU A 1 86 ? 11.807 -8.686 -32.772 1.00 87.81 86 GLU A N 1
ATOM 726 C CA . GLU A 1 86 ? 13.206 -8.626 -32.330 1.00 87.81 86 GLU A CA 1
ATOM 727 C C . GLU A 1 86 ? 13.485 -7.783 -31.073 1.00 87.81 86 GLU A C 1
ATOM 729 O O . GLU A 1 86 ? 14.640 -7.626 -30.670 1.00 87.81 86 GLU A O 1
ATOM 734 N N . GLN A 1 87 ? 12.442 -7.308 -30.393 1.00 88.38 87 GLN A N 1
ATOM 735 C CA . GLN A 1 87 ? 12.539 -6.454 -29.215 1.00 88.38 87 GLN A CA 1
ATOM 736 C C . GLN A 1 87 ? 11.854 -7.087 -28.002 1.00 88.38 87 GLN A C 1
ATOM 738 O O . GLN A 1 87 ? 10.881 -7.825 -28.121 1.00 88.38 87 GLN A O 1
ATOM 743 N N . PHE A 1 88 ? 12.367 -6.784 -26.810 1.00 89.38 88 PHE A N 1
ATOM 744 C CA . PHE A 1 88 ? 11.701 -7.124 -25.554 1.00 89.38 88 PHE A CA 1
ATOM 745 C C . PHE A 1 88 ? 10.814 -5.958 -25.133 1.00 89.38 88 PHE A C 1
ATOM 747 O O . PHE A 1 88 ? 11.307 -4.843 -24.955 1.00 89.38 88 PHE A O 1
ATOM 754 N N . ILE A 1 89 ? 9.524 -6.225 -24.956 1.00 90.31 89 ILE A N 1
ATOM 755 C CA . ILE A 1 89 ? 8.524 -5.227 -24.580 1.00 90.31 89 ILE A CA 1
ATOM 756 C C . ILE A 1 89 ? 7.831 -5.615 -23.278 1.00 90.31 89 ILE A C 1
ATOM 758 O O . ILE A 1 89 ? 7.692 -6.794 -22.947 1.00 90.31 89 ILE A O 1
ATOM 762 N N . LEU A 1 90 ? 7.384 -4.602 -22.542 1.00 91.19 90 LEU A N 1
ATOM 763 C CA . LEU A 1 90 ? 6.540 -4.779 -21.370 1.00 91.19 90 LEU A CA 1
ATOM 764 C C . LEU A 1 90 ? 5.091 -4.987 -21.829 1.00 91.19 90 LEU A C 1
ATOM 766 O O . LEU A 1 90 ? 4.405 -4.033 -22.193 1.00 91.19 90 LEU A O 1
ATOM 770 N N . ASP A 1 91 ? 4.647 -6.239 -21.824 1.00 92.62 91 ASP A N 1
ATOM 771 C CA . ASP A 1 91 ? 3.375 -6.678 -22.408 1.00 92.62 91 ASP A CA 1
ATOM 772 C C . ASP A 1 91 ? 2.170 -6.140 -21.623 1.00 92.62 91 ASP A C 1
ATOM 774 O O . ASP A 1 91 ? 1.170 -5.710 -22.192 1.00 92.62 91 ASP A O 1
ATOM 778 N N . ASN A 1 92 ? 2.297 -6.059 -20.295 1.00 93.00 92 ASN A N 1
ATOM 779 C CA . ASN A 1 92 ? 1.248 -5.562 -19.408 1.00 93.00 92 ASN A CA 1
ATOM 780 C C . ASN A 1 92 ? 1.439 -4.096 -18.970 1.00 93.00 92 ASN A C 1
ATOM 782 O O . ASN A 1 92 ? 0.948 -3.693 -17.913 1.00 93.00 92 ASN A O 1
ATOM 786 N N . LEU A 1 93 ? 2.104 -3.267 -19.786 1.00 92.31 93 LEU A N 1
ATOM 787 C CA . LEU A 1 93 ? 2.338 -1.845 -19.487 1.00 92.31 93 LEU A CA 1
ATOM 788 C C . LEU A 1 93 ? 1.042 -1.071 -19.196 1.00 92.31 93 LEU A C 1
ATOM 790 O O . LEU A 1 93 ? 0.997 -0.275 -18.257 1.00 92.31 93 LEU A O 1
ATOM 794 N N . SER A 1 94 ? -0.021 -1.309 -19.967 1.00 91.38 94 SER A N 1
ATOM 795 C CA . SER A 1 94 ? -1.325 -0.665 -19.747 1.00 91.38 94 SER A CA 1
ATOM 796 C C . SER A 1 94 ? -1.890 -0.981 -18.362 1.00 91.38 94 SER A C 1
ATOM 798 O O . SER A 1 94 ? -2.415 -0.090 -17.696 1.00 91.38 94 SER A O 1
ATOM 800 N N . TYR A 1 95 ? -1.720 -2.223 -17.899 1.00 93.56 95 TYR A N 1
ATOM 801 C CA . TYR A 1 95 ? -2.148 -2.638 -16.567 1.00 93.56 95 TYR A CA 1
ATOM 802 C C . TYR A 1 95 ? -1.302 -1.984 -15.472 1.00 93.56 95 TYR A C 1
ATOM 804 O O . TYR A 1 95 ? -1.855 -1.460 -14.509 1.00 93.56 95 TYR A O 1
ATOM 812 N N . LEU A 1 96 ? 0.023 -1.903 -15.649 1.00 93.62 96 LEU A N 1
ATOM 813 C CA . LEU A 1 96 ? 0.876 -1.167 -14.711 1.00 93.62 96 LEU A CA 1
ATOM 814 C C . LEU A 1 96 ? 0.443 0.296 -14.603 1.00 93.62 96 LEU A C 1
ATOM 816 O O . LEU A 1 96 ? 0.253 0.793 -13.500 1.00 93.62 96 LEU A O 1
ATOM 820 N N . ARG A 1 97 ? 0.213 0.983 -15.727 1.00 91.44 97 ARG A N 1
ATOM 821 C CA . ARG A 1 97 ? -0.264 2.376 -15.716 1.00 91.44 97 ARG A CA 1
ATOM 822 C C . ARG A 1 97 ? -1.621 2.520 -15.029 1.00 91.44 97 ARG A C 1
ATOM 824 O O . ARG A 1 97 ? -1.819 3.496 -14.311 1.00 91.44 97 ARG A O 1
ATOM 831 N N . HIS A 1 98 ? -2.526 1.560 -15.219 1.00 91.75 98 HIS A N 1
ATOM 832 C CA . HIS A 1 98 ? -3.796 1.519 -14.498 1.00 91.75 98 HIS A CA 1
ATOM 833 C C . HIS A 1 98 ? -3.579 1.422 -12.981 1.00 91.75 98 HIS A C 1
ATOM 835 O O . HIS A 1 98 ? -4.108 2.265 -12.261 1.00 91.75 98 HIS A O 1
ATOM 841 N N . ILE A 1 99 ? -2.725 0.504 -12.504 1.00 93.12 99 ILE A N 1
ATOM 842 C CA . ILE A 1 99 ? -2.355 0.413 -11.079 1.00 93.12 99 ILE A CA 1
ATOM 843 C C . ILE A 1 99 ? -1.849 1.763 -10.567 1.00 93.12 99 ILE A C 1
ATOM 845 O O . ILE A 1 99 ? -2.356 2.281 -9.577 1.00 93.12 99 ILE A O 1
ATOM 849 N N . LEU A 1 100 ? -0.875 2.368 -11.247 1.00 92.94 100 LEU A N 1
ATOM 850 C CA . LEU A 1 100 ? -0.298 3.638 -10.801 1.00 92.94 100 LEU A CA 1
ATOM 851 C C . LEU A 1 100 ? -1.366 4.739 -10.698 1.00 92.94 100 LEU A C 1
ATOM 853 O O . LEU A 1 100 ? -1.396 5.486 -9.724 1.00 92.94 100 LEU A O 1
ATOM 857 N N . ASN A 1 101 ? -2.280 4.818 -11.665 1.00 89.38 101 ASN A N 1
ATOM 858 C CA . ASN A 1 101 ? -3.350 5.811 -11.655 1.00 89.38 101 ASN A CA 1
ATOM 859 C C . ASN A 1 101 ? -4.374 5.578 -10.534 1.00 89.38 101 ASN A C 1
ATOM 861 O O . ASN A 1 101 ? -4.772 6.541 -9.879 1.00 89.38 101 ASN A O 1
ATOM 865 N N . GLU A 1 102 ? -4.768 4.332 -10.263 1.00 89.19 102 GLU A N 1
ATOM 866 C CA . GLU A 1 102 ? -5.741 4.033 -9.202 1.00 89.19 102 GLU A CA 1
ATOM 867 C C . GLU A 1 102 ? -5.204 4.362 -7.807 1.00 89.19 102 GLU A C 1
ATOM 869 O O . GLU A 1 102 ? -5.922 4.880 -6.953 1.00 89.19 102 GLU A O 1
ATOM 874 N N . TYR A 1 103 ? -3.913 4.146 -7.572 1.00 88.69 103 TYR A N 1
ATOM 875 C CA . TYR A 1 103 ? -3.299 4.449 -6.279 1.00 88.69 103 TYR A CA 1
ATOM 876 C C . TYR A 1 103 ? -2.918 5.919 -6.109 1.00 88.69 103 TYR A C 1
ATOM 878 O O . TYR A 1 103 ? -2.517 6.333 -5.018 1.00 88.69 103 TYR A O 1
ATOM 886 N N . ARG A 1 104 ? -3.061 6.740 -7.151 1.00 83.19 104 ARG A N 1
ATOM 887 C CA . ARG A 1 104 ? -2.682 8.154 -7.132 1.00 83.19 104 ARG A CA 1
ATOM 888 C C . ARG A 1 104 ? -3.275 8.916 -5.945 1.00 83.19 104 ARG A C 1
ATOM 890 O O . ARG A 1 104 ? -2.572 9.693 -5.299 1.00 83.19 104 ARG A O 1
ATOM 897 N N . THR A 1 105 ? -4.545 8.660 -5.630 1.00 74.19 105 THR A N 1
ATOM 898 C CA . THR A 1 105 ? -5.267 9.304 -4.519 1.00 74.19 105 THR A CA 1
ATOM 899 C C . THR A 1 105 ? -4.695 8.943 -3.149 1.00 74.19 105 THR A C 1
ATOM 901 O O . THR A 1 105 ? -4.826 9.722 -2.214 1.00 74.19 105 THR A O 1
ATOM 904 N N . ILE A 1 106 ? -4.041 7.786 -3.027 1.00 75.75 106 ILE A N 1
ATOM 905 C CA . ILE A 1 106 ? -3.392 7.329 -1.791 1.00 75.75 106 ILE A CA 1
ATOM 906 C C . ILE A 1 106 ? -2.024 8.001 -1.627 1.00 75.75 106 ILE A C 1
ATOM 908 O O . ILE A 1 106 ? -1.606 8.291 -0.509 1.00 75.75 106 ILE A O 1
ATOM 912 N N . VAL A 1 107 ? -1.327 8.265 -2.738 1.00 77.69 107 VAL A N 1
ATOM 913 C CA . VAL A 1 107 ? 0.063 8.738 -2.718 1.00 77.69 107 VAL A CA 1
ATOM 914 C C . VAL A 1 107 ? 0.205 10.265 -2.745 1.00 77.69 107 VAL A C 1
ATOM 916 O O . VAL A 1 107 ? 1.000 10.806 -1.979 1.00 77.69 107 VAL A O 1
ATOM 919 N N . ILE A 1 108 ? -0.514 10.973 -3.625 1.00 65.81 108 ILE A N 1
ATOM 920 C CA . ILE A 1 108 ? -0.280 12.415 -3.865 1.00 65.81 108 ILE A CA 1
ATOM 921 C C . ILE A 1 108 ? -1.071 13.309 -2.916 1.00 65.81 108 ILE A C 1
ATOM 923 O O . ILE A 1 108 ? -0.590 14.377 -2.534 1.00 65.81 108 ILE A O 1
ATOM 927 N N . ASN A 1 109 ? -2.291 12.921 -2.553 1.00 52.78 109 ASN A N 1
ATOM 928 C CA . ASN A 1 109 ? -3.229 13.844 -1.923 1.00 52.78 109 ASN A CA 1
ATOM 929 C C . ASN A 1 109 ? -2.919 14.057 -0.435 1.00 52.78 109 ASN A C 1
ATOM 931 O O . ASN A 1 109 ? -3.546 13.490 0.453 1.00 52.78 109 ASN A O 1
ATOM 935 N N . LYS A 1 110 ? -1.951 14.939 -0.162 1.00 49.56 110 LYS A N 1
ATOM 936 C CA . LYS A 1 110 ? -1.658 15.476 1.177 1.00 49.56 110 LYS A CA 1
ATOM 937 C C . LYS A 1 110 ? -2.780 16.379 1.719 1.00 49.56 110 LYS A C 1
ATOM 939 O O . LYS A 1 110 ? -2.776 16.669 2.910 1.00 49.56 110 LYS A O 1
ATOM 944 N N . SER A 1 111 ? -3.708 16.827 0.869 1.00 38.22 111 SER A N 1
ATOM 945 C CA . SER A 1 111 ? -4.752 17.820 1.176 1.00 38.22 111 SER A CA 1
ATOM 946 C C . SER A 1 111 ? -6.193 17.320 1.003 1.00 38.22 111 SER A C 1
ATOM 948 O O . SER A 1 111 ? -7.115 18.120 1.132 1.00 38.22 111 SER A O 1
ATOM 950 N N . ASP A 1 112 ? -6.410 16.034 0.713 1.00 40.66 112 ASP A N 1
ATOM 951 C CA . ASP A 1 112 ? -7.747 15.488 0.450 1.00 40.66 112 ASP A CA 1
ATOM 952 C C . ASP A 1 112 ? -8.236 14.579 1.587 1.00 40.66 112 ASP A C 1
ATOM 954 O O . ASP A 1 112 ? -7.467 13.905 2.273 1.00 40.66 112 ASP A O 1
ATOM 958 N N . SER A 1 113 ? -9.548 14.583 1.786 1.00 35.50 113 SER A N 1
ATOM 959 C CA . SER A 1 113 ? -10.270 14.040 2.943 1.00 35.50 113 SER A CA 1
ATOM 960 C C . SER A 1 113 ? -10.203 12.511 3.104 1.00 35.50 113 SER A C 1
ATOM 962 O O . SER A 1 113 ? -10.454 12.008 4.198 1.00 35.50 113 SER A O 1
ATOM 964 N N . ILE A 1 114 ? -9.796 11.779 2.061 1.00 49.31 114 ILE A N 1
ATOM 965 C CA . ILE A 1 114 ? -9.692 10.307 2.009 1.00 49.31 114 ILE A CA 1
ATOM 966 C C . ILE A 1 114 ? -8.271 9.874 2.391 1.00 49.31 114 ILE A C 1
ATOM 968 O O . ILE A 1 114 ? -7.558 9.202 1.644 1.00 49.31 114 ILE A O 1
ATOM 972 N N . TYR A 1 115 ? -7.795 10.339 3.541 1.00 65.31 115 TYR A N 1
ATOM 973 C CA . TYR A 1 115 ? -6.407 10.121 3.913 1.00 65.31 115 TYR A CA 1
ATOM 974 C C . TYR A 1 115 ? -6.256 8.811 4.677 1.00 65.31 115 TYR A C 1
ATOM 976 O O . TYR A 1 115 ? -6.944 8.572 5.671 1.00 65.31 115 TYR A O 1
ATOM 984 N N . TYR A 1 116 ? -5.293 7.983 4.270 1.00 75.56 116 TYR A N 1
ATOM 985 C CA . TYR A 1 116 ? -4.943 6.791 5.035 1.00 75.56 116 TYR A CA 1
ATOM 986 C C . TYR A 1 116 ? -4.562 7.144 6.485 1.00 75.56 116 TYR A C 1
ATOM 988 O O . TYR A 1 116 ? -4.929 6.395 7.386 1.00 75.56 116 TYR A O 1
ATOM 996 N N . ASN A 1 117 ? -3.954 8.314 6.768 1.00 79.94 117 ASN A N 1
ATOM 997 C CA . ASN A 1 117 ? -3.768 8.708 8.173 1.00 79.94 117 ASN A CA 1
ATOM 998 C C . ASN A 1 117 ? -5.100 9.012 8.871 1.00 79.94 117 ASN A C 1
ATOM 1000 O O . ASN A 1 117 ? -5.212 8.703 10.048 1.00 79.94 117 ASN A O 1
ATOM 1004 N N . SER A 1 118 ? -6.102 9.587 8.196 1.00 83.06 118 SER A N 1
ATOM 1005 C CA . SER A 1 118 ? -7.432 9.805 8.790 1.00 83.06 118 SER A CA 1
ATOM 1006 C C . SER A 1 118 ? -8.101 8.477 9.128 1.00 83.06 118 SER A C 1
ATOM 1008 O O . SER A 1 118 ? -8.589 8.304 10.242 1.00 83.06 118 SER A O 1
ATOM 1010 N N . ILE A 1 119 ? -8.040 7.510 8.209 1.00 88.38 119 ILE A N 1
ATOM 1011 C CA . ILE A 1 119 ? -8.512 6.138 8.428 1.00 88.38 119 ILE A CA 1
ATOM 1012 C C . ILE A 1 119 ? -7.746 5.466 9.571 1.00 88.38 119 ILE A C 1
ATOM 1014 O O . ILE A 1 119 ? -8.343 4.876 10.468 1.00 88.38 119 ILE A O 1
ATOM 1018 N N . HIS A 1 120 ? -6.426 5.614 9.602 1.00 91.38 120 HIS A N 1
ATOM 1019 C CA . HIS A 1 120 ? -5.590 5.107 10.679 1.00 91.38 120 HIS A CA 1
ATOM 1020 C C . HIS A 1 120 ? -5.933 5.750 12.031 1.00 91.38 120 HIS A C 1
ATOM 1022 O O . HIS A 1 120 ? -6.110 5.031 13.011 1.00 91.38 120 HIS A O 1
ATOM 1028 N N . HIS A 1 121 ? -6.092 7.073 12.097 1.00 90.44 121 HIS A N 1
ATOM 1029 C CA . HIS A 1 121 ? -6.503 7.779 13.311 1.00 90.44 121 HIS A CA 1
ATOM 1030 C C . HIS A 1 121 ? -7.896 7.358 13.768 1.00 90.44 121 HIS A C 1
ATOM 1032 O O . HIS A 1 121 ? -8.105 7.178 14.966 1.00 90.44 121 HIS A O 1
ATOM 1038 N N . PHE A 1 122 ? -8.824 7.157 12.832 1.00 91.38 122 PHE A N 1
ATOM 1039 C CA . PHE A 1 122 ? -10.146 6.623 13.121 1.00 91.38 122 PHE A CA 1
ATOM 1040 C C . PHE A 1 122 ? -10.049 5.227 13.755 1.00 91.38 122 PHE A C 1
ATOM 1042 O O . PHE A 1 122 ? -10.523 5.047 14.876 1.00 91.38 122 PHE A O 1
ATOM 1049 N N . CYS A 1 123 ? -9.372 4.269 13.111 1.00 93.69 123 CYS A N 1
ATOM 1050 C CA . CYS A 1 123 ? -9.205 2.914 13.650 1.00 93.69 123 CYS A CA 1
ATOM 1051 C C . CYS A 1 123 ? -8.543 2.945 15.032 1.00 93.69 123 CYS A C 1
ATOM 1053 O O . CYS A 1 123 ? -9.039 2.339 15.980 1.00 93.69 123 CYS A O 1
ATOM 1055 N N . ARG A 1 124 ? -7.462 3.719 15.172 1.00 94.94 124 ARG A N 1
ATOM 1056 C CA . ARG A 1 124 ? -6.730 3.880 16.430 1.00 94.94 124 ARG A CA 1
ATOM 1057 C C . ARG A 1 124 ? -7.605 4.474 17.534 1.00 94.94 124 ARG A C 1
ATOM 1059 O O . ARG A 1 124 ? -7.539 4.009 18.665 1.00 94.94 124 ARG A O 1
ATOM 1066 N N . LYS A 1 125 ? -8.454 5.459 17.221 1.00 93.88 125 LYS A N 1
ATOM 1067 C CA . LYS A 1 125 ? -9.413 6.042 18.173 1.00 93.88 125 LYS A CA 1
ATOM 1068 C C . LYS A 1 125 ? -10.401 4.992 18.685 1.00 93.88 125 LYS A C 1
ATOM 1070 O O . LYS A 1 125 ? -10.668 4.972 19.881 1.00 93.88 125 LYS A O 1
ATOM 1075 N N . LYS A 1 126 ? -10.927 4.128 17.809 1.00 93.56 126 LYS A N 1
ATOM 1076 C CA . LYS A 1 126 ? -11.874 3.075 18.213 1.00 93.56 126 LYS A CA 1
ATOM 1077 C C . LYS A 1 126 ? -11.198 1.952 19.011 1.00 93.56 126 LYS A C 1
ATOM 1079 O O . LYS A 1 126 ? -11.803 1.448 19.947 1.00 93.56 126 LYS A O 1
ATOM 1084 N N . LEU A 1 127 ? -9.943 1.619 18.698 1.00 94.94 127 LEU A N 1
ATOM 1085 C CA . LEU A 1 127 ? -9.145 0.635 19.448 1.00 94.94 127 LEU A CA 1
ATOM 1086 C C . LEU A 1 127 ? -8.726 1.133 20.842 1.00 94.94 127 LEU A C 1
ATOM 1088 O O . LEU A 1 127 ? -8.670 0.361 21.792 1.00 94.94 127 LEU A O 1
ATOM 1092 N N . LEU A 1 128 ? -8.440 2.432 20.979 1.00 95.19 128 LEU A N 1
ATOM 1093 C CA . LEU A 1 128 ? -8.086 3.050 22.264 1.00 95.19 128 LEU A CA 1
ATOM 1094 C C . LEU A 1 128 ? -9.294 3.356 23.150 1.00 95.19 128 LEU A C 1
ATOM 1096 O O . LEU A 1 128 ? -9.125 3.670 24.329 1.00 95.19 128 LEU A O 1
ATOM 1100 N N . ASN A 1 129 ? -10.506 3.319 22.600 1.00 92.44 129 ASN A N 1
ATOM 1101 C CA . ASN A 1 129 ? -11.700 3.576 23.380 1.00 92.44 129 ASN A CA 1
ATOM 1102 C C . ASN A 1 129 ? -11.992 2.385 24.299 1.00 92.44 129 ASN A C 1
ATOM 1104 O O . ASN A 1 129 ? -12.412 1.329 23.845 1.00 92.44 129 ASN A O 1
ATOM 1108 N N . THR A 1 130 ? -11.815 2.568 25.604 1.00 89.31 130 THR A N 1
ATOM 1109 C CA . THR A 1 130 ? -12.121 1.543 26.611 1.00 89.31 130 THR A CA 1
ATOM 1110 C C . THR A 1 130 ? -13.559 1.612 27.120 1.00 89.31 130 THR A C 1
ATOM 1112 O O . THR A 1 130 ? -13.987 0.707 27.832 1.00 89.31 130 THR A O 1
ATOM 1115 N N . ASN A 1 131 ? -14.316 2.659 26.767 1.00 88.19 131 ASN A N 1
ATOM 1116 C CA . ASN A 1 131 ? -15.671 2.877 27.262 1.00 88.19 131 ASN A CA 1
ATOM 1117 C C . ASN A 1 131 ? -16.718 2.788 26.129 1.00 88.19 131 ASN A C 1
ATOM 1119 O O . ASN A 1 131 ? -16.947 3.775 25.415 1.00 88.19 131 ASN A O 1
ATOM 1123 N N . PRO A 1 132 ? -17.425 1.650 25.992 1.00 88.31 132 PRO A N 1
ATOM 1124 C CA . PRO A 1 132 ? -18.440 1.468 24.954 1.00 88.31 132 PRO A CA 1
ATOM 1125 C C . PRO A 1 132 ? -19.693 2.340 25.156 1.00 88.31 132 PRO A C 1
ATOM 1127 O O . PRO A 1 132 ? -20.527 2.428 24.255 1.00 88.31 132 PRO A O 1
ATOM 1130 N N . LEU A 1 133 ? -19.859 3.000 26.312 1.00 87.62 133 LEU A N 1
ATOM 1131 C CA . LEU A 1 133 ? -20.983 3.912 26.575 1.00 87.62 133 LEU A CA 1
ATOM 1132 C C . LEU A 1 133 ? -20.831 5.268 25.867 1.00 87.62 133 LEU A C 1
ATOM 1134 O O . LEU A 1 133 ? -21.812 5.992 25.718 1.00 87.62 133 LEU A O 1
ATOM 1138 N N . VAL A 1 134 ? -19.616 5.631 25.443 1.00 84.88 134 VAL A N 1
ATOM 1139 C CA . VAL A 1 134 ? -19.317 6.941 24.831 1.00 84.88 134 VAL A CA 1
ATOM 1140 C C . VAL A 1 134 ? -19.251 6.854 23.307 1.00 84.88 134 VAL A C 1
ATOM 1142 O O . VAL A 1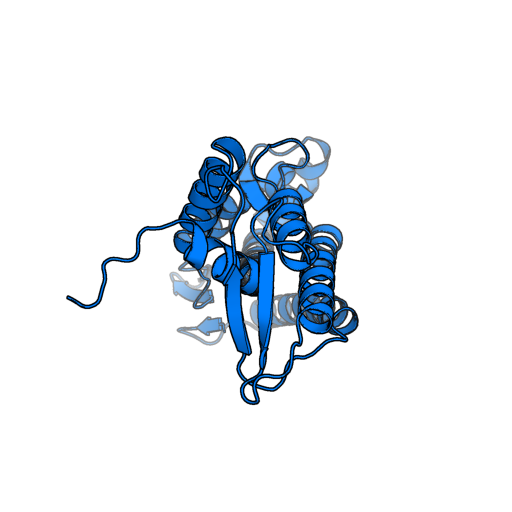 134 ? -19.708 7.753 22.591 1.00 84.88 134 VAL A O 1
ATOM 1145 N N . ASP A 1 135 ? -18.655 5.786 22.789 1.00 87.75 135 ASP A N 1
ATOM 1146 C CA . ASP A 1 135 ? -18.418 5.565 21.365 1.00 87.75 135 ASP A CA 1
ATOM 1147 C C . ASP A 1 135 ? -18.187 4.072 21.101 1.00 87.75 135 ASP A C 1
ATOM 1149 O O . ASP A 1 135 ? -18.051 3.297 22.049 1.00 87.75 135 ASP A O 1
ATOM 1153 N N . LEU A 1 136 ? -18.103 3.672 19.831 1.00 89.56 136 LEU A N 1
ATOM 1154 C CA . LEU A 1 136 ? -17.683 2.319 19.463 1.00 89.56 136 LEU A CA 1
ATOM 1155 C C . LEU A 1 136 ? -16.311 1.992 20.081 1.00 89.56 136 LEU A C 1
ATOM 1157 O O . LEU A 1 136 ? -15.347 2.748 19.916 1.00 89.56 136 LEU A O 1
ATOM 1161 N N . SER A 1 137 ? -16.237 0.863 20.780 1.00 93.06 137 SER A N 1
ATOM 1162 C CA . SER A 1 137 ? -15.013 0.238 21.280 1.00 93.06 137 SER A CA 1
ATOM 1163 C C . SER A 1 137 ? -14.680 -0.970 20.408 1.00 93.06 137 SER A C 1
ATOM 1165 O O . SER A 1 137 ? -15.556 -1.785 20.105 1.00 93.06 137 SER A O 1
ATOM 1167 N N . VAL A 1 138 ? -13.422 -1.073 19.981 1.00 94.25 138 VAL A N 1
ATOM 1168 C CA . VAL A 1 138 ? -12.909 -2.225 19.232 1.00 94.25 138 VAL A CA 1
ATOM 1169 C C . VAL A 1 138 ? -11.799 -2.865 20.047 1.00 94.25 138 VAL A C 1
ATOM 1171 O O . VAL A 1 138 ? -10.807 -2.218 20.369 1.00 94.25 138 VAL A O 1
ATOM 1174 N N . LYS A 1 139 ? -11.955 -4.148 20.354 1.00 95.94 139 LYS A N 1
ATOM 1175 C CA . LYS A 1 139 ? -10.963 -4.958 21.058 1.00 95.94 139 LYS A CA 1
ATOM 1176 C C . LYS A 1 139 ? -10.443 -6.061 20.155 1.00 95.94 139 LYS A C 1
ATOM 1178 O O . LYS A 1 139 ? -11.180 -6.566 19.310 1.00 95.94 1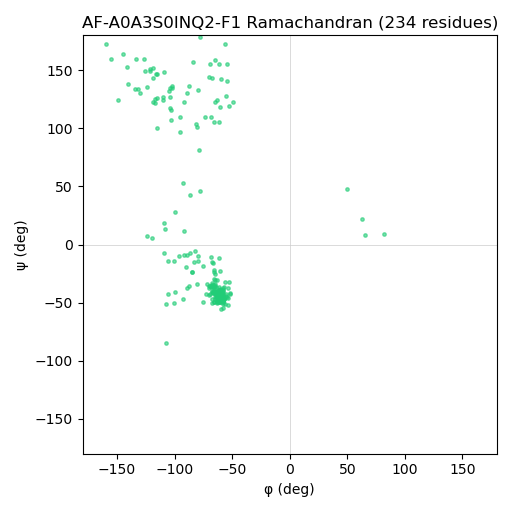39 LYS A O 1
ATOM 1183 N N . VAL A 1 140 ? -9.176 -6.416 20.323 1.00 95.56 140 VAL A N 1
ATOM 1184 C CA . VAL A 1 140 ? -8.511 -7.471 19.557 1.00 95.56 140 VAL A CA 1
ATOM 1185 C C . VAL A 1 140 ? -8.099 -8.571 20.513 1.00 95.56 140 VAL A C 1
ATOM 1187 O O . VAL A 1 140 ? -7.392 -8.306 21.481 1.00 95.56 140 VAL A O 1
ATOM 1190 N N . PHE A 1 141 ? -8.527 -9.791 20.219 1.00 96.00 141 PHE A N 1
ATOM 1191 C CA . PHE A 1 141 ? -8.215 -10.971 21.0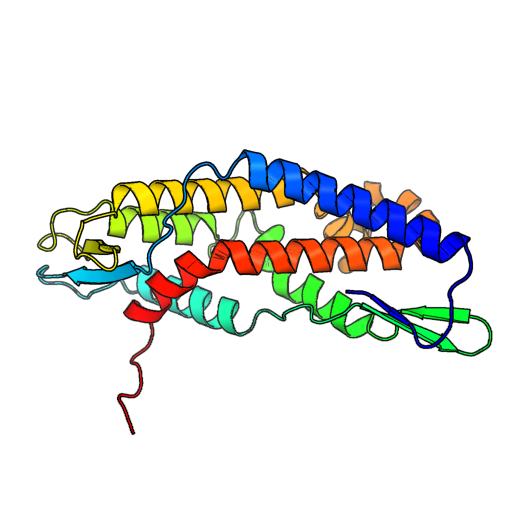11 1.00 96.00 141 PHE A CA 1
ATOM 1192 C C . PHE A 1 141 ? -7.435 -11.971 20.169 1.00 96.00 141 PHE A C 1
ATOM 1194 O O . PHE A 1 141 ? -7.690 -12.101 18.969 1.00 96.00 141 PHE A O 1
ATOM 1201 N N . ASP A 1 142 ? -6.475 -12.656 20.780 1.00 95.00 142 ASP A N 1
ATOM 1202 C CA . ASP A 1 142 ? -5.798 -13.780 20.139 1.00 95.00 142 ASP A CA 1
ATOM 1203 C C . ASP A 1 142 ? -6.660 -15.059 20.167 1.00 95.00 142 ASP A C 1
ATOM 1205 O O . ASP A 1 142 ? -7.766 -15.091 20.704 1.00 95.00 142 ASP A O 1
ATOM 1209 N N . SER A 1 143 ? -6.151 -16.142 19.580 1.00 92.12 143 SER A N 1
ATOM 1210 C CA . SER A 1 143 ? -6.814 -17.453 19.569 1.00 92.12 143 SER A CA 1
ATOM 1211 C C . SER A 1 143 ? -7.035 -18.077 20.952 1.00 92.12 143 SER A C 1
ATOM 1213 O O . SER A 1 143 ? -7.698 -19.106 21.042 1.00 92.12 143 SER A O 1
ATOM 1215 N N . LEU A 1 144 ? -6.426 -17.524 22.001 1.00 92.94 144 LEU A N 1
ATOM 1216 C CA . LEU A 1 144 ? -6.523 -17.981 23.386 1.00 92.94 144 LEU A CA 1
ATOM 1217 C C . LEU A 1 144 ? -7.361 -17.016 24.246 1.00 92.94 144 LEU A C 1
ATOM 1219 O O . LEU A 1 144 ? -7.326 -17.118 25.469 1.00 92.94 144 LEU A O 1
ATOM 1223 N N . ASP A 1 145 ? -8.095 -16.091 23.616 1.00 93.12 145 ASP A N 1
ATOM 1224 C CA . ASP A 1 145 ? -8.910 -15.055 24.258 1.00 93.12 145 ASP A CA 1
ATOM 1225 C C . ASP A 1 145 ? -8.123 -14.041 25.115 1.00 93.12 145 ASP A C 1
ATOM 1227 O O . ASP A 1 145 ? -8.696 -13.349 25.962 1.00 93.12 145 ASP A O 1
ATOM 1231 N N . ASN A 1 146 ? -6.818 -13.871 24.875 1.00 95.00 146 ASN A N 1
ATOM 1232 C CA . ASN A 1 146 ? -6.046 -12.793 25.497 1.00 95.00 146 ASN A CA 1
ATOM 1233 C C . ASN A 1 146 ? -6.289 -11.467 24.761 1.00 95.00 146 ASN A C 1
ATOM 1235 O O . ASN A 1 146 ? -6.191 -11.417 23.534 1.00 95.00 146 ASN A O 1
ATOM 1239 N N . ASP A 1 147 ? -6.546 -10.376 25.497 1.00 95.50 147 ASP A N 1
ATOM 1240 C CA . ASP A 1 147 ? -6.631 -9.025 24.915 1.00 95.50 147 ASP A CA 1
ATOM 1241 C C . ASP A 1 147 ? -5.236 -8.587 24.427 1.00 95.50 147 ASP A C 1
ATOM 1243 O O . ASP A 1 147 ? -4.329 -8.314 25.216 1.00 95.50 147 ASP A O 1
ATOM 1247 N N . VAL A 1 148 ? -5.074 -8.515 23.106 1.00 96.62 148 VAL A N 1
ATOM 1248 C CA . VAL A 1 148 ? -3.853 -8.086 22.409 1.00 96.62 148 VAL A CA 1
ATOM 1249 C C . VAL A 1 148 ? -4.029 -6.721 21.736 1.00 96.62 148 VAL A C 1
ATOM 1251 O O . VAL A 1 148 ? -3.249 -6.355 20.855 1.00 96.62 148 VAL A O 1
ATOM 1254 N N . THR A 1 149 ? -5.034 -5.936 22.140 1.00 96.69 149 THR A N 1
ATOM 1255 C CA . THR A 1 149 ? -5.380 -4.646 21.512 1.00 96.69 149 THR A CA 1
ATOM 1256 C C . THR A 1 149 ? -4.193 -3.685 21.460 1.00 96.69 149 THR A C 1
ATOM 1258 O O . THR A 1 149 ? -3.929 -3.104 20.410 1.00 96.69 149 THR A O 1
ATOM 1261 N N . ASP A 1 150 ? -3.424 -3.553 22.542 1.00 96.31 150 ASP A N 1
ATOM 1262 C CA . ASP A 1 150 ? -2.264 -2.649 22.582 1.00 96.31 150 ASP A CA 1
ATOM 1263 C C . ASP A 1 150 ? -1.146 -3.085 21.626 1.00 96.31 150 ASP A C 1
ATOM 1265 O O . ASP A 1 150 ? -0.495 -2.253 20.988 1.00 96.31 150 ASP A O 1
ATOM 1269 N N . LEU A 1 151 ? -0.935 -4.398 21.498 1.00 96.44 151 LEU A N 1
ATOM 1270 C CA . LEU A 1 151 ? 0.018 -4.973 20.551 1.00 96.44 151 LEU A CA 1
ATOM 1271 C C . LEU A 1 151 ? -0.452 -4.731 19.111 1.00 96.44 151 LEU A C 1
ATOM 1273 O O . LEU A 1 151 ? 0.326 -4.320 18.252 1.00 96.44 151 LEU A O 1
ATOM 1277 N N . PHE A 1 152 ? -1.749 -4.902 18.864 1.00 96.69 152 PHE A N 1
ATOM 1278 C CA . PHE A 1 152 ? -2.358 -4.643 17.567 1.00 96.69 152 PHE A CA 1
ATOM 1279 C C . PHE A 1 152 ? -2.272 -3.163 17.167 1.00 96.69 152 PHE A C 1
ATOM 1281 O O . PHE A 1 152 ? -1.941 -2.856 16.022 1.00 96.69 152 PHE A O 1
ATOM 1288 N N . ILE A 1 153 ? -2.503 -2.232 18.101 1.00 96.81 153 ILE A N 1
ATOM 1289 C CA . ILE A 1 153 ? -2.332 -0.790 17.859 1.00 96.81 153 ILE A CA 1
ATOM 1290 C C . ILE A 1 153 ? -0.889 -0.485 17.445 1.00 96.81 153 ILE A C 1
ATOM 1292 O O . ILE A 1 153 ? -0.687 0.220 16.458 1.00 96.81 153 ILE A O 1
ATOM 1296 N N . LYS A 1 154 ? 0.110 -1.043 18.144 1.00 97.19 154 LYS A N 1
ATOM 1297 C CA . LYS A 1 154 ? 1.524 -0.872 17.769 1.00 97.19 154 LYS A CA 1
ATOM 1298 C C . LYS A 1 154 ? 1.796 -1.379 16.355 1.00 97.19 154 LYS A C 1
ATOM 1300 O O . LYS A 1 154 ? 2.393 -0.656 15.565 1.00 97.19 154 LYS A O 1
ATOM 1305 N N . MET A 1 155 ? 1.288 -2.559 16.004 1.00 95.94 155 MET A N 1
ATOM 1306 C CA . MET A 1 155 ? 1.411 -3.110 14.651 1.00 95.94 155 MET A CA 1
ATOM 1307 C C . MET A 1 155 ? 0.754 -2.202 13.586 1.00 95.94 155 MET A C 1
ATOM 1309 O O . MET A 1 155 ? 1.326 -1.985 12.518 1.00 95.94 155 MET A O 1
ATOM 1313 N N . LEU A 1 156 ? -0.413 -1.602 13.866 1.00 95.12 156 LEU A N 1
ATOM 1314 C CA . LEU A 1 156 ? -1.029 -0.613 12.965 1.00 95.12 156 LEU A CA 1
ATOM 1315 C C . LEU A 1 156 ? -0.202 0.675 12.832 1.00 95.12 156 LEU A C 1
ATOM 1317 O O . LEU A 1 156 ? -0.131 1.247 11.738 1.00 95.12 156 LEU A O 1
ATOM 1321 N N . ASP A 1 157 ? 0.375 1.161 13.933 1.00 94.56 157 ASP A N 1
ATOM 1322 C CA . ASP A 1 157 ? 1.242 2.344 13.961 1.00 94.56 157 ASP A CA 1
ATOM 1323 C C . ASP A 1 157 ? 2.521 2.089 13.134 1.00 94.56 157 ASP A C 1
ATOM 1325 O O . ASP A 1 157 ? 2.927 2.942 12.335 1.00 94.56 157 ASP A O 1
ATOM 1329 N N . GLU A 1 158 ? 3.103 0.891 13.238 1.00 95.38 158 GLU A N 1
ATOM 1330 C CA . GLU A 1 158 ? 4.234 0.427 12.424 1.00 95.38 158 GLU A CA 1
ATOM 1331 C C . GLU A 1 158 ? 3.869 0.336 10.934 1.00 95.38 158 GLU A C 1
ATOM 1333 O O . GLU A 1 158 ? 4.585 0.898 10.103 1.00 95.38 158 GLU A O 1
ATOM 1338 N N . ASN A 1 159 ? 2.720 -0.249 10.572 1.00 93.06 159 ASN A N 1
ATOM 1339 C CA . ASN A 1 159 ? 2.245 -0.278 9.180 1.00 93.06 159 ASN A CA 1
ATOM 1340 C C . ASN A 1 159 ? 2.051 1.131 8.605 1.00 93.06 159 ASN A C 1
ATOM 1342 O O . ASN A 1 159 ? 2.378 1.401 7.447 1.00 93.06 159 ASN A O 1
ATOM 1346 N N . ASN A 1 160 ? 1.535 2.061 9.411 1.00 90.94 160 ASN A N 1
ATOM 1347 C CA . ASN A 1 160 ? 1.389 3.448 8.993 1.00 90.94 160 ASN A CA 1
ATOM 1348 C C . ASN A 1 160 ? 2.740 4.138 8.769 1.00 90.94 160 ASN A C 1
ATOM 1350 O O . ASN A 1 160 ? 2.938 4.846 7.777 1.00 90.94 160 ASN A O 1
ATOM 1354 N N . LYS A 1 161 ? 3.704 3.895 9.658 1.00 90.88 161 LYS A N 1
ATOM 1355 C CA . LYS A 1 161 ? 5.083 4.361 9.491 1.00 90.88 161 LYS A CA 1
ATOM 1356 C C . LYS A 1 161 ? 5.730 3.761 8.238 1.00 90.88 161 LYS A C 1
ATOM 1358 O O . LYS A 1 161 ? 6.358 4.507 7.487 1.00 90.88 161 LYS A O 1
ATOM 1363 N N . ALA A 1 162 ? 5.527 2.472 7.975 1.00 92.00 162 ALA A N 1
ATOM 1364 C CA . ALA A 1 162 ? 6.020 1.781 6.788 1.00 92.00 162 ALA A CA 1
ATOM 1365 C C . ALA A 1 162 ? 5.506 2.422 5.492 1.00 92.00 162 ALA A C 1
ATOM 1367 O O . ALA A 1 162 ? 6.309 2.760 4.626 1.00 92.00 162 ALA A O 1
ATOM 1368 N N . ILE A 1 163 ? 4.198 2.686 5.378 1.00 90.81 163 ILE A N 1
ATOM 1369 C CA . ILE A 1 163 ? 3.621 3.362 4.200 1.00 90.81 163 ILE A CA 1
ATOM 1370 C C . ILE A 1 163 ? 4.268 4.735 3.983 1.00 90.81 163 ILE A C 1
ATOM 1372 O O . ILE A 1 163 ? 4.661 5.069 2.864 1.00 90.81 163 ILE A O 1
ATOM 1376 N N . LYS A 1 164 ? 4.457 5.520 5.051 1.00 88.06 164 LYS A N 1
ATOM 1377 C CA . LYS A 1 164 ? 5.144 6.820 4.966 1.00 88.06 164 LYS A CA 1
ATOM 1378 C C . LYS A 1 164 ? 6.595 6.680 4.507 1.00 88.06 164 LYS A C 1
ATOM 1380 O O . LYS A 1 164 ? 7.054 7.501 3.716 1.00 88.06 164 LYS A O 1
ATOM 1385 N N . LEU A 1 165 ? 7.313 5.663 4.985 1.00 89.81 165 LEU A N 1
ATOM 1386 C CA . LEU A 1 165 ? 8.689 5.380 4.570 1.00 89.81 165 LEU A CA 1
ATOM 1387 C C . LEU A 1 165 ? 8.763 4.948 3.106 1.00 89.81 165 LEU A C 1
ATOM 1389 O O . LEU A 1 165 ? 9.648 5.431 2.404 1.00 89.81 165 LEU A O 1
ATOM 1393 N N 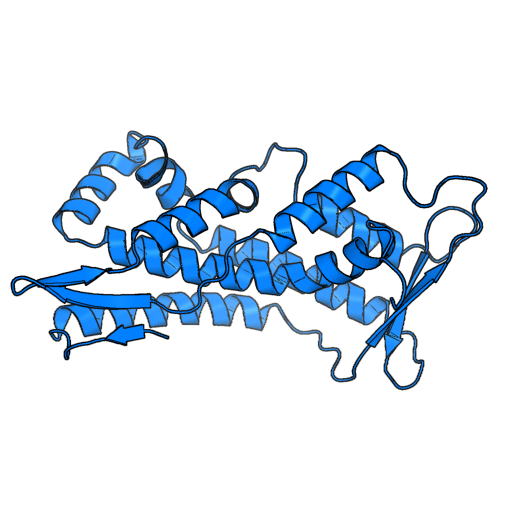. ILE A 1 166 ? 7.828 4.122 2.629 1.00 91.06 166 ILE A N 1
ATOM 1394 C CA . ILE A 1 166 ? 7.729 3.755 1.211 1.00 91.06 166 ILE A CA 1
ATOM 1395 C C . ILE A 1 166 ? 7.549 5.020 0.380 1.00 91.06 166 ILE A C 1
ATOM 1397 O O . ILE A 1 166 ? 8.358 5.279 -0.504 1.00 91.06 166 ILE A O 1
ATOM 1401 N N . ILE A 1 167 ? 6.548 5.847 0.694 1.00 88.31 167 ILE A N 1
ATOM 1402 C CA . ILE A 1 167 ? 6.270 7.074 -0.065 1.00 88.31 167 ILE A CA 1
ATOM 1403 C C . ILE A 1 167 ? 7.482 8.017 -0.051 1.00 88.31 167 ILE A C 1
ATOM 1405 O O . ILE A 1 167 ? 7.842 8.554 -1.093 1.00 88.31 167 ILE A O 1
ATOM 1409 N N . LYS A 1 168 ? 8.138 8.190 1.106 1.00 85.31 168 LYS A N 1
ATOM 1410 C CA . LYS A 1 168 ? 9.298 9.081 1.268 1.00 85.31 168 LYS A CA 1
ATOM 1411 C C . LYS A 1 168 ? 10.540 8.607 0.508 1.00 85.31 168 LYS A C 1
ATOM 1413 O O . LYS A 1 168 ? 11.262 9.440 -0.026 1.00 85.31 168 LYS A O 1
ATOM 1418 N N . ASN A 1 169 ? 10.812 7.304 0.497 1.00 87.56 169 ASN A N 1
ATOM 1419 C CA . ASN A 1 169 ? 11.997 6.725 -0.149 1.00 87.56 169 ASN A CA 1
ATOM 1420 C C . ASN A 1 169 ? 11.728 6.299 -1.603 1.00 87.56 169 ASN A C 1
ATOM 1422 O O . ASN A 1 169 ? 12.540 5.604 -2.212 1.00 87.56 169 ASN A O 1
ATOM 1426 N N . SER A 1 170 ? 10.590 6.709 -2.163 1.00 86.75 170 SER A N 1
ATOM 1427 C CA . SER A 1 170 ? 10.199 6.411 -3.537 1.00 86.75 170 SER A CA 1
ATOM 1428 C C . SER A 1 170 ? 10.047 7.689 -4.346 1.00 86.75 170 SER A C 1
ATOM 1430 O O . SER A 1 170 ? 9.676 8.740 -3.831 1.00 86.75 170 SER A O 1
ATOM 1432 N N . ASN A 1 171 ? 10.260 7.588 -5.655 1.00 87.19 171 ASN A N 1
ATOM 1433 C CA . ASN A 1 171 ? 10.182 8.720 -6.576 1.00 87.19 171 ASN A CA 1
ATOM 1434 C C . ASN A 1 171 ? 8.747 8.955 -7.076 1.00 87.19 171 ASN A C 1
ATOM 1436 O O . ASN A 1 171 ? 8.536 9.217 -8.259 1.00 87.19 171 ASN A O 1
ATOM 1440 N N . PHE A 1 172 ? 7.752 8.871 -6.186 1.00 88.56 172 PHE A N 1
ATOM 1441 C CA . PHE A 1 172 ? 6.352 9.075 -6.568 1.00 88.56 172 PHE A CA 1
ATOM 1442 C C . PHE A 1 172 ? 6.073 10.500 -7.050 1.00 88.56 172 PHE A C 1
ATOM 1444 O O . PHE A 1 172 ? 5.225 10.685 -7.917 1.00 88.56 172 PHE A O 1
ATOM 1451 N N . ASP A 1 173 ? 6.802 11.493 -6.539 1.00 85.94 173 ASP A N 1
ATOM 1452 C CA . ASP A 1 173 ? 6.672 12.872 -7.011 1.00 85.94 173 ASP A CA 1
ATOM 1453 C C . ASP A 1 173 ? 7.058 12.984 -8.493 1.00 85.94 173 ASP A C 1
ATOM 1455 O O . ASP A 1 173 ? 6.263 13.437 -9.310 1.00 85.94 173 ASP A O 1
ATOM 1459 N N . TYR A 1 174 ? 8.213 12.427 -8.871 1.00 89.38 174 TYR A N 1
ATOM 1460 C CA . TYR A 1 174 ? 8.615 12.321 -10.274 1.00 89.38 174 TYR A CA 1
ATOM 1461 C C . TYR A 1 174 ? 7.643 11.464 -11.098 1.00 89.38 174 TYR A C 1
ATOM 1463 O O . TYR A 1 174 ? 7.293 11.827 -12.219 1.00 89.38 174 TYR A O 1
ATOM 1471 N N . LEU A 1 175 ? 7.153 10.345 -10.555 1.00 90.50 175 LEU A N 1
ATOM 1472 C CA . LEU A 1 175 ? 6.199 9.498 -11.267 1.00 90.50 175 LEU A CA 1
ATOM 1473 C C . LEU A 1 175 ? 4.938 10.270 -11.662 1.00 90.50 175 LEU A C 1
ATOM 1475 O O . LEU A 1 175 ? 4.495 10.206 -12.808 1.00 90.50 175 LEU A O 1
ATOM 1479 N N . TYR A 1 176 ? 4.344 10.990 -10.718 1.00 88.19 176 TYR A N 1
ATOM 1480 C CA . TYR A 1 176 ? 3.050 11.606 -10.954 1.00 88.19 176 TYR A CA 1
ATOM 1481 C C . TYR A 1 176 ? 3.132 13.012 -11.545 1.00 88.19 176 TYR A C 1
ATOM 1483 O O . TYR A 1 176 ? 2.320 13.334 -12.413 1.00 88.19 176 TYR A O 1
ATOM 1491 N N . ASN A 1 177 ? 4.112 13.811 -11.122 1.00 84.31 177 ASN A N 1
ATOM 1492 C CA . ASN A 1 177 ? 4.304 15.192 -11.573 1.00 84.31 177 ASN A CA 1
ATOM 1493 C C . ASN A 1 177 ? 5.327 15.308 -12.715 1.00 84.31 177 ASN A C 1
ATOM 1495 O O . ASN A 1 177 ? 5.469 16.371 -13.301 1.00 84.31 177 ASN A O 1
ATOM 1499 N N . GLY A 1 178 ? 6.054 14.238 -13.038 1.00 84.50 178 GLY A N 1
ATOM 1500 C CA . GLY A 1 178 ? 6.951 14.174 -14.194 1.00 84.50 178 GLY A CA 1
ATOM 1501 C C . GLY A 1 178 ? 6.394 13.324 -15.334 1.00 84.50 178 GLY A C 1
ATOM 1502 O O . GLY A 1 178 ? 6.484 13.727 -16.487 1.00 84.50 178 GLY A O 1
ATOM 1503 N N . ILE A 1 179 ? 5.795 12.163 -15.033 1.00 88.25 179 ILE A N 1
ATOM 1504 C CA . ILE A 1 179 ? 5.436 11.171 -16.064 1.00 88.25 179 ILE A CA 1
ATOM 1505 C C . ILE A 1 179 ? 3.921 11.096 -16.328 1.00 88.25 179 ILE A C 1
ATOM 1507 O O . ILE A 1 179 ? 3.499 11.133 -17.483 1.00 88.25 179 ILE A O 1
ATOM 1511 N N . LEU A 1 180 ? 3.088 10.937 -15.291 1.00 84.50 180 LEU A N 1
ATOM 1512 C CA . LEU A 1 180 ? 1.680 10.533 -15.468 1.00 84.50 180 LEU A CA 1
ATOM 1513 C C . LEU A 1 180 ? 0.664 11.677 -15.644 1.00 84.50 180 LEU A C 1
ATOM 1515 O O . LEU A 1 180 ? -0.434 11.406 -16.126 1.00 84.50 180 LEU A O 1
ATOM 1519 N N . GLN A 1 181 ? 0.975 12.920 -15.258 1.00 77.50 181 GLN A N 1
ATOM 1520 C CA . GLN A 1 181 ? 0.059 14.064 -15.409 1.00 77.50 181 GLN A CA 1
ATOM 1521 C C . GLN A 1 181 ? 0.504 15.022 -16.522 1.00 77.50 181 GLN A C 1
ATOM 1523 O O . GLN A 1 181 ? 0.046 14.929 -17.656 1.00 77.50 181 GLN A O 1
ATOM 1528 N N . HIS A 1 182 ? 1.397 15.945 -16.185 1.00 73.00 182 HIS A N 1
ATOM 1529 C CA . HIS A 1 182 ? 2.081 16.864 -17.082 1.00 73.00 182 HIS A CA 1
ATOM 1530 C C . HIS A 1 182 ? 3.505 16.943 -16.565 1.00 73.00 182 HIS A C 1
ATOM 1532 O O . HIS A 1 182 ? 3.676 16.989 -15.351 1.00 73.00 182 HIS A O 1
ATOM 1538 N N . SER A 1 183 ? 4.498 16.932 -17.452 1.00 76.00 183 SER A N 1
ATOM 1539 C CA . SER A 1 183 ? 5.883 17.072 -17.018 1.00 76.00 183 SER A CA 1
ATOM 1540 C C . SER A 1 183 ? 6.077 18.462 -16.436 1.00 76.00 183 SER A C 1
ATOM 1542 O O . SER A 1 183 ? 6.122 19.444 -17.181 1.00 76.00 183 SER A O 1
ATOM 1544 N N . ASP A 1 184 ? 6.177 18.547 -15.112 1.00 83.00 184 ASP A N 1
ATOM 1545 C CA . ASP A 1 184 ? 6.669 19.750 -14.463 1.00 83.00 184 ASP A CA 1
ATOM 1546 C C . ASP A 1 184 ? 8.040 20.097 -15.065 1.00 83.00 184 ASP A C 1
ATOM 1548 O O . ASP A 1 184 ? 8.852 19.212 -15.351 1.00 83.00 184 ASP A O 1
ATOM 1552 N N . HIS A 1 185 ? 8.303 21.385 -15.277 1.00 87.25 185 HIS A N 1
ATOM 1553 C CA . HIS A 1 185 ? 9.528 21.883 -15.903 1.00 87.25 185 HIS A CA 1
ATOM 1554 C C . HIS A 1 185 ? 10.798 21.337 -15.229 1.00 87.25 185 HIS A C 1
ATOM 1556 O O . HIS A 1 185 ? 11.792 21.076 -15.907 1.00 87.25 185 HIS A O 1
ATOM 1562 N N . LEU A 1 186 ? 10.731 21.098 -13.915 1.00 89.38 186 LEU A N 1
ATOM 1563 C CA . LEU A 1 186 ? 11.791 20.493 -13.106 1.00 89.38 186 LEU A CA 1
ATOM 1564 C C . LEU A 1 186 ? 12.121 19.047 -13.519 1.00 89.38 186 LEU A C 1
ATOM 1566 O O . LEU A 1 186 ? 13.264 18.615 -13.381 1.00 89.38 186 LEU A O 1
ATOM 1570 N N . TYR A 1 187 ? 11.141 18.298 -14.026 1.00 90.44 187 TYR A N 1
ATOM 1571 C CA . TYR A 1 187 ? 11.263 16.881 -14.376 1.00 90.44 187 TYR A CA 1
ATOM 1572 C C . TYR A 1 187 ? 11.453 16.623 -15.873 1.00 90.44 187 TYR A C 1
ATOM 1574 O O . TYR A 1 187 ? 11.890 15.532 -16.243 1.00 90.44 187 TYR A O 1
ATOM 1582 N N . THR A 1 188 ? 11.200 17.615 -16.729 1.00 90.62 188 THR A N 1
ATOM 1583 C CA . THR A 1 188 ? 11.256 17.479 -18.195 1.00 90.62 188 THR A CA 1
ATOM 1584 C C . THR A 1 188 ? 12.577 16.923 -18.737 1.00 90.62 188 THR A C 1
ATOM 1586 O O . THR A 1 188 ? 12.515 16.008 -19.560 1.00 90.62 188 THR A O 1
ATOM 1589 N N . PRO A 1 189 ? 13.771 17.384 -18.304 1.00 92.50 189 PRO A N 1
ATOM 1590 C CA . PRO A 1 189 ? 15.026 16.841 -18.830 1.00 92.50 189 PRO A CA 1
ATOM 1591 C C . PRO A 1 189 ? 15.177 15.343 -18.542 1.00 92.50 189 PRO A C 1
ATOM 1593 O O . PRO A 1 189 ? 15.490 14.562 -19.439 1.00 92.50 189 PRO A O 1
ATOM 1596 N N . ARG A 1 190 ? 14.865 14.939 -17.305 1.00 93.06 190 ARG A N 1
ATOM 1597 C CA . ARG A 1 190 ? 14.908 13.541 -16.871 1.00 93.06 190 ARG A CA 1
ATOM 1598 C C . ARG A 1 190 ? 13.871 12.690 -17.602 1.00 93.06 190 ARG A C 1
ATOM 1600 O O . ARG A 1 190 ? 14.187 11.580 -18.009 1.00 93.06 190 ARG A O 1
ATOM 1607 N N . LEU A 1 191 ? 12.656 13.209 -17.803 1.00 92.81 191 LEU A N 1
ATOM 1608 C CA . LEU A 1 191 ? 11.603 12.504 -18.536 1.00 92.81 191 LEU A CA 1
ATOM 1609 C C . LEU A 1 191 ? 12.055 12.134 -19.952 1.00 92.81 191 LEU A C 1
ATOM 1611 O O . LEU A 1 191 ? 11.837 11.004 -20.382 1.00 92.81 191 LEU A O 1
ATOM 1615 N N . LEU A 1 192 ? 12.667 13.075 -20.677 1.00 93.19 192 LEU A N 1
ATOM 1616 C CA . LEU A 1 192 ? 13.133 12.831 -22.043 1.00 93.19 192 LEU A CA 1
ATOM 1617 C C . LEU A 1 192 ? 14.253 11.784 -22.075 1.00 93.19 192 LEU A C 1
ATOM 1619 O O . LEU A 1 192 ? 14.220 10.882 -22.912 1.00 93.19 192 LEU A O 1
ATOM 1623 N N . GLU A 1 193 ? 15.203 11.856 -21.141 1.00 93.94 193 GLU A N 1
ATOM 1624 C CA . GLU A 1 193 ? 16.260 10.851 -20.994 1.00 93.94 193 GLU A CA 1
ATOM 1625 C C . GLU A 1 193 ? 15.682 9.459 -20.690 1.00 93.94 193 GLU A C 1
ATOM 1627 O O . GLU A 1 193 ? 16.004 8.485 -21.380 1.00 93.94 193 GLU A O 1
ATOM 1632 N N . ASP A 1 194 ? 14.777 9.367 -19.713 1.00 92.62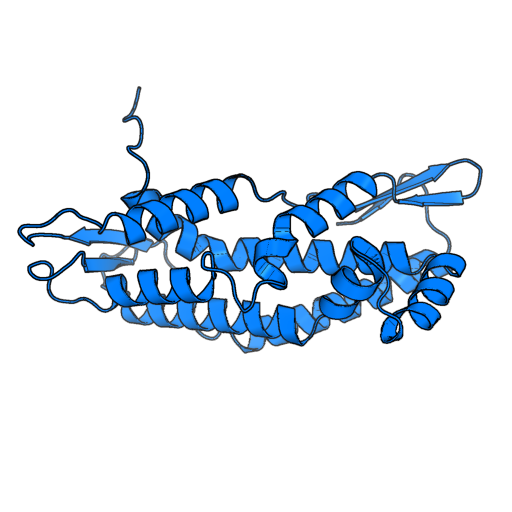 194 ASP A N 1
ATOM 1633 C CA . ASP A 1 194 ? 14.144 8.110 -19.310 1.00 92.62 194 ASP A CA 1
ATOM 1634 C C . ASP A 1 194 ? 13.265 7.531 -20.436 1.00 92.62 194 ASP A C 1
ATOM 1636 O O . ASP A 1 194 ? 13.180 6.311 -20.606 1.00 92.62 194 ASP A O 1
ATOM 1640 N N . TYR A 1 195 ? 12.621 8.390 -21.233 1.00 90.44 195 TYR A N 1
ATOM 1641 C CA . TYR A 1 195 ? 11.828 7.984 -22.394 1.00 90.44 195 TYR A CA 1
ATOM 1642 C C . TYR A 1 195 ? 12.710 7.392 -23.497 1.00 90.44 195 TYR A C 1
ATOM 1644 O O . TYR A 1 195 ? 12.444 6.286 -23.970 1.00 90.44 195 TYR A O 1
ATOM 1652 N N . HIS A 1 196 ? 13.785 8.086 -23.881 1.00 91.19 196 HIS A N 1
ATOM 1653 C CA . HIS A 1 196 ? 14.677 7.635 -24.953 1.00 91.19 196 HIS A CA 1
ATOM 1654 C C . HIS A 1 196 ? 15.464 6.372 -24.592 1.00 91.19 196 HIS A C 1
ATOM 1656 O O . HIS A 1 196 ? 15.748 5.546 -25.459 1.00 91.19 196 HIS A O 1
ATOM 1662 N N . SER A 1 197 ? 15.813 6.206 -23.318 1.00 89.62 197 SER A N 1
ATOM 1663 C CA . SER A 1 197 ? 16.565 5.048 -22.825 1.00 89.62 197 SER A CA 1
ATOM 1664 C C . SER A 1 197 ? 15.693 3.820 -22.530 1.00 89.62 197 SER A C 1
ATOM 1666 O O . SER A 1 197 ? 16.226 2.712 -22.410 1.00 89.62 197 SER A O 1
ATOM 1668 N N . GLY A 1 198 ? 14.368 3.996 -22.439 1.00 89.00 198 GLY A N 1
ATOM 1669 C CA . GLY A 1 198 ? 13.413 2.961 -22.034 1.00 89.00 198 GLY A CA 1
ATOM 1670 C C . GLY A 1 198 ? 13.295 2.775 -20.515 1.00 89.00 198 GLY A C 1
ATOM 1671 O O . GLY A 1 198 ? 12.629 1.837 -20.066 1.00 89.00 198 GLY A O 1
ATOM 1672 N N . GLU A 1 199 ? 13.907 3.658 -19.721 1.00 91.31 199 GLU A N 1
ATOM 1673 C CA . GLU A 1 199 ? 13.929 3.599 -18.256 1.00 91.31 199 GLU A CA 1
ATOM 1674 C C . GLU A 1 199 ? 12.558 3.801 -17.606 1.00 91.31 199 GLU A C 1
ATOM 1676 O O . GLU A 1 199 ? 12.287 3.260 -16.529 1.00 91.31 199 GLU A O 1
ATOM 1681 N N . LEU A 1 200 ? 11.634 4.470 -18.304 1.00 91.81 200 LEU A N 1
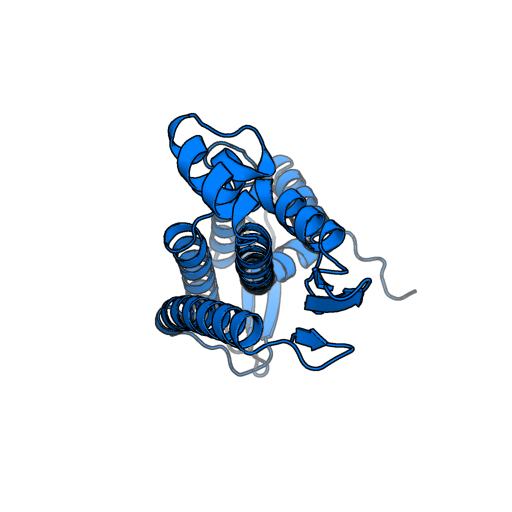ATOM 1682 C CA . LEU A 1 200 ? 10.248 4.627 -17.849 1.00 91.81 200 LEU A CA 1
ATOM 1683 C C . LEU A 1 200 ? 9.570 3.295 -17.507 1.00 91.81 200 LEU A C 1
ATOM 1685 O O . LEU A 1 200 ? 8.832 3.216 -16.526 1.00 91.81 200 LEU A O 1
ATOM 1689 N N . ASN A 1 201 ? 9.847 2.232 -18.266 1.00 92.62 201 ASN A N 1
ATOM 1690 C CA . ASN A 1 201 ? 9.251 0.918 -18.014 1.00 92.62 201 ASN A CA 1
ATOM 1691 C C . ASN A 1 201 ? 9.659 0.368 -16.640 1.00 92.62 201 ASN A C 1
ATOM 1693 O O . ASN A 1 201 ? 8.825 -0.148 -15.897 1.00 92.62 201 ASN A O 1
ATOM 1697 N N . TYR A 1 202 ? 10.929 0.528 -16.272 1.00 93.44 202 TYR A N 1
ATOM 1698 C CA . TYR A 1 202 ? 11.465 0.089 -14.984 1.00 93.44 202 TYR A CA 1
ATOM 1699 C C . TYR A 1 202 ? 10.928 0.954 -13.841 1.00 93.44 202 TYR A C 1
ATOM 1701 O O . TYR A 1 202 ? 10.579 0.435 -12.780 1.00 93.44 202 TYR A O 1
ATOM 1709 N N . ILE A 1 203 ? 10.762 2.259 -14.073 1.00 93.12 203 ILE A N 1
ATOM 1710 C CA . ILE A 1 203 ? 10.105 3.159 -13.120 1.00 93.12 203 ILE A CA 1
ATOM 1711 C C . ILE A 1 203 ? 8.669 2.694 -12.851 1.00 93.12 203 ILE A C 1
ATOM 1713 O O . ILE A 1 203 ? 8.286 2.578 -11.685 1.00 93.12 203 ILE A O 1
ATOM 1717 N N . PHE A 1 204 ? 7.885 2.370 -13.882 1.00 94.56 204 PHE A N 1
ATOM 1718 C CA . PHE A 1 204 ? 6.522 1.866 -13.695 1.00 94.56 204 PHE A CA 1
ATOM 1719 C C . PHE A 1 204 ? 6.484 0.546 -12.927 1.00 94.56 204 PHE A C 1
ATOM 1721 O O . PHE A 1 204 ? 5.694 0.412 -11.993 1.00 94.56 204 PHE A O 1
ATOM 1728 N N . ILE A 1 205 ? 7.372 -0.393 -13.264 1.00 95.06 205 ILE A N 1
ATOM 1729 C CA . ILE A 1 205 ? 7.492 -1.675 -12.564 1.00 95.06 205 ILE A CA 1
ATOM 1730 C C . ILE A 1 205 ? 7.786 -1.459 -11.074 1.00 95.06 205 ILE A C 1
ATOM 1732 O O . ILE A 1 205 ? 7.069 -1.998 -10.228 1.00 95.06 205 ILE A O 1
ATOM 1736 N N . LYS A 1 206 ? 8.805 -0.652 -10.742 1.00 94.31 206 LYS A N 1
ATOM 1737 C CA . LYS A 1 206 ? 9.198 -0.378 -9.350 1.00 94.31 206 LYS A CA 1
ATOM 1738 C C . LYS A 1 206 ? 8.017 0.175 -8.558 1.00 94.31 206 LYS A C 1
ATOM 1740 O O . LYS A 1 206 ? 7.698 -0.330 -7.485 1.00 94.31 206 LYS A O 1
ATOM 1745 N N . HIS A 1 207 ? 7.361 1.206 -9.081 1.00 94.44 207 HIS A N 1
ATOM 1746 C CA . HIS A 1 207 ? 6.287 1.870 -8.351 1.00 94.44 207 HIS A CA 1
ATOM 1747 C C . HIS A 1 207 ? 5.046 0.981 -8.224 1.00 94.44 207 HIS A C 1
ATOM 1749 O O . HIS A 1 207 ? 4.439 0.970 -7.160 1.00 94.44 207 HIS A O 1
ATOM 1755 N N . ALA A 1 208 ? 4.712 0.167 -9.229 1.00 95.00 208 ALA A N 1
ATOM 1756 C CA . ALA A 1 208 ? 3.615 -0.793 -9.114 1.00 95.00 208 ALA A CA 1
ATOM 1757 C C . ALA A 1 208 ? 3.880 -1.856 -8.028 1.00 95.00 208 ALA A C 1
ATOM 1759 O O . ALA A 1 208 ? 2.983 -2.159 -7.242 1.00 95.00 208 ALA A O 1
ATOM 1760 N N . LEU A 1 209 ? 5.116 -2.363 -7.913 1.00 94.44 209 LEU A N 1
ATOM 1761 C CA . LEU A 1 209 ? 5.507 -3.282 -6.831 1.00 94.44 209 LEU A CA 1
ATOM 1762 C C . LEU A 1 209 ? 5.361 -2.638 -5.443 1.00 94.44 209 LEU A C 1
ATOM 1764 O O . LEU A 1 209 ? 4.839 -3.257 -4.518 1.00 94.44 209 LEU A O 1
ATOM 1768 N N . LEU A 1 210 ? 5.785 -1.381 -5.300 1.00 93.94 210 LEU A N 1
ATOM 1769 C CA . LEU A 1 210 ? 5.675 -0.636 -4.043 1.00 93.94 210 LEU A CA 1
ATOM 1770 C C . LEU A 1 210 ? 4.220 -0.339 -3.656 1.00 93.94 210 LEU A C 1
ATOM 1772 O O . LEU A 1 210 ? 3.875 -0.371 -2.477 1.00 93.94 210 LEU A O 1
ATOM 1776 N N . LEU A 1 211 ? 3.353 -0.067 -4.632 1.00 93.75 211 LEU A N 1
ATOM 1777 C CA . LEU A 1 211 ? 1.922 0.129 -4.394 1.00 93.75 211 LEU A CA 1
ATOM 1778 C C . LEU A 1 211 ? 1.227 -1.162 -3.951 1.00 93.75 211 LEU A C 1
ATOM 1780 O O . LEU A 1 211 ? 0.344 -1.114 -3.094 1.00 93.75 211 LEU A O 1
ATOM 1784 N N . ASN A 1 212 ? 1.663 -2.311 -4.474 1.00 93.19 212 ASN A N 1
ATOM 1785 C CA . ASN A 1 212 ? 1.188 -3.611 -4.011 1.00 93.19 212 ASN A CA 1
ATOM 1786 C C . ASN A 1 212 ? 1.506 -3.807 -2.519 1.00 93.19 212 ASN A C 1
ATOM 1788 O O . ASN A 1 212 ? 0.612 -4.096 -1.731 1.00 93.19 212 ASN A O 1
ATOM 1792 N N . LEU A 1 213 ? 2.743 -3.498 -2.112 1.00 92.81 213 LEU A N 1
ATOM 1793 C CA . LEU A 1 213 ? 3.150 -3.512 -0.703 1.00 92.81 213 LEU A CA 1
ATOM 1794 C C . LEU A 1 213 ? 2.323 -2.542 0.160 1.00 92.81 213 LEU A C 1
ATOM 1796 O O . LEU A 1 213 ? 1.946 -2.875 1.282 1.00 92.81 213 LEU A O 1
ATOM 1800 N N . ILE A 1 214 ? 2.004 -1.345 -0.346 1.00 92.81 214 ILE A N 1
ATOM 1801 C CA . ILE A 1 214 ? 1.124 -0.401 0.362 1.00 92.81 214 ILE A CA 1
ATOM 1802 C C . ILE A 1 214 ? -0.271 -1.009 0.577 1.00 92.81 214 ILE A C 1
ATOM 1804 O O . ILE A 1 214 ? -0.822 -0.866 1.667 1.00 92.81 214 ILE A O 1
ATOM 1808 N N . LYS A 1 215 ? -0.839 -1.713 -0.412 1.00 93.62 215 LYS A N 1
ATOM 1809 C CA . LYS A 1 215 ? -2.136 -2.402 -0.259 1.00 93.62 215 LYS A CA 1
ATOM 1810 C C . LYS A 1 215 ? -2.096 -3.447 0.852 1.00 93.62 215 LYS A C 1
ATOM 1812 O O . LYS A 1 215 ? -3.023 -3.494 1.660 1.00 93.62 215 LYS A O 1
ATOM 1817 N N . ASP A 1 216 ? -1.020 -4.223 0.937 1.00 93.19 216 ASP A N 1
ATOM 1818 C CA . ASP A 1 216 ? -0.853 -5.228 1.990 1.00 93.19 216 ASP A CA 1
ATOM 1819 C C . ASP A 1 216 ? -0.804 -4.574 3.381 1.00 93.19 216 ASP A C 1
ATOM 1821 O O . ASP A 1 216 ? -1.471 -5.016 4.315 1.00 93.19 216 ASP A O 1
ATOM 1825 N N . LEU A 1 217 ? -0.093 -3.451 3.515 1.00 92.81 217 LEU A N 1
ATOM 1826 C CA . LEU A 1 217 ? 0.019 -2.715 4.782 1.00 92.81 217 LEU A CA 1
ATOM 1827 C C . LEU A 1 217 ? -1.311 -2.097 5.249 1.00 92.81 217 LEU A C 1
ATOM 1829 O O . LEU A 1 217 ? -1.538 -1.973 6.454 1.00 92.81 217 LEU A O 1
ATOM 1833 N N . MET A 1 218 ? -2.199 -1.738 4.316 1.00 93.12 218 MET A N 1
ATOM 1834 C CA . MET A 1 218 ? -3.539 -1.210 4.611 1.00 93.12 218 MET A CA 1
ATOM 1835 C C . MET A 1 218 ? -4.567 -2.300 4.961 1.00 93.12 218 MET A C 1
ATOM 1837 O O . MET A 1 218 ? -5.675 -1.977 5.395 1.00 93.12 218 MET A O 1
ATOM 1841 N N . TYR A 1 219 ? -4.236 -3.582 4.775 1.00 94.44 219 TYR A N 1
ATOM 1842 C CA . TYR A 1 219 ? -5.189 -4.687 4.913 1.00 94.44 219 TYR A CA 1
ATOM 1843 C C . TYR A 1 219 ? -5.845 -4.755 6.297 1.00 94.44 219 TYR A C 1
ATOM 1845 O O . TYR A 1 219 ? -7.047 -4.984 6.411 1.00 94.44 219 TYR A O 1
ATOM 1853 N N . LEU A 1 220 ? -5.087 -4.499 7.363 1.00 93.94 220 LEU A N 1
ATOM 1854 C CA . LEU A 1 220 ? -5.618 -4.548 8.726 1.00 93.94 220 LEU A CA 1
ATOM 1855 C C . LEU A 1 220 ? -6.644 -3.440 9.003 1.00 93.94 220 LEU A C 1
ATOM 1857 O O . LEU A 1 220 ? -7.643 -3.681 9.682 1.00 93.94 220 LEU A O 1
ATOM 1861 N N . HIS A 1 221 ? -6.447 -2.244 8.440 1.00 93.81 221 HIS A N 1
ATOM 1862 C CA . HIS A 1 221 ? -7.454 -1.180 8.481 1.00 93.81 221 HIS A CA 1
ATOM 1863 C C . HIS A 1 221 ? -8.711 -1.597 7.736 1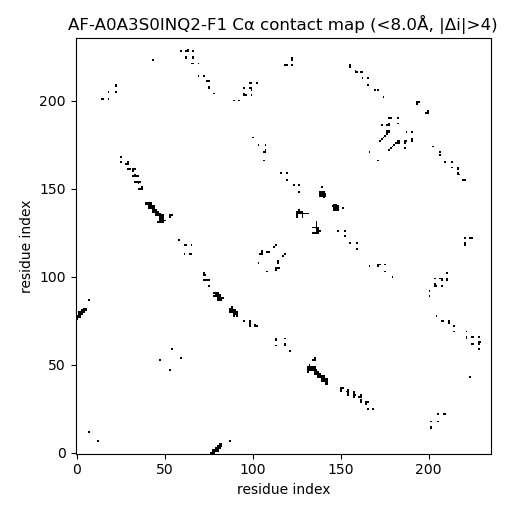.00 93.81 221 HIS A C 1
ATOM 1865 O O . HIS A 1 221 ? -9.813 -1.394 8.239 1.00 93.81 221 HIS A O 1
ATOM 1871 N N . HIS A 1 222 ? -8.542 -2.219 6.569 1.00 93.56 222 HIS A N 1
ATOM 1872 C CA . HIS A 1 222 ? -9.655 -2.767 5.807 1.00 93.56 222 HIS A CA 1
ATOM 1873 C C . HIS A 1 222 ? -10.433 -3.812 6.614 1.00 93.56 222 HIS A C 1
ATOM 1875 O O . HIS A 1 222 ? -11.654 -3.717 6.665 1.00 93.56 222 HIS A O 1
ATOM 1881 N N . LEU A 1 223 ? -9.769 -4.735 7.315 1.00 92.25 223 LEU A N 1
ATOM 1882 C CA . LEU A 1 223 ? -10.456 -5.713 8.165 1.00 92.25 223 LEU A CA 1
ATOM 1883 C C . LEU A 1 223 ? -11.302 -5.050 9.257 1.00 92.25 223 LEU A C 1
ATOM 1885 O O . LEU A 1 223 ? -12.461 -5.426 9.439 1.00 92.25 223 LEU A O 1
ATOM 1889 N N . ILE A 1 224 ? -10.757 -4.048 9.955 1.00 92.56 224 ILE A N 1
ATOM 1890 C CA . ILE A 1 224 ? -11.504 -3.331 10.997 1.00 92.56 224 ILE A CA 1
ATOM 1891 C C . ILE A 1 224 ? -12.739 -2.656 10.403 1.00 92.56 224 ILE A C 1
ATOM 1893 O O . ILE A 1 224 ? -13.835 -2.805 10.946 1.00 92.56 224 ILE A O 1
ATOM 1897 N N . LEU A 1 225 ? -12.550 -1.916 9.308 1.00 91.31 225 LEU A N 1
ATOM 1898 C CA . LEU A 1 225 ? -13.590 -1.093 8.704 1.00 91.31 225 LEU A CA 1
ATOM 1899 C C . LEU A 1 225 ? -14.653 -1.923 7.994 1.00 91.31 225 LEU A C 1
ATOM 1901 O O . LEU A 1 225 ? -15.839 -1.654 8.159 1.00 91.31 225 LEU A O 1
ATOM 1905 N N . ASN A 1 226 ? -14.276 -2.959 7.253 1.00 89.69 226 ASN A N 1
ATOM 1906 C CA . ASN A 1 226 ? -15.230 -3.794 6.526 1.00 89.69 226 ASN A CA 1
ATOM 1907 C C . ASN A 1 226 ? -16.267 -4.429 7.473 1.00 89.69 226 ASN A C 1
ATOM 1909 O O . ASN A 1 226 ? -17.460 -4.443 7.179 1.00 89.69 226 ASN A O 1
ATOM 1913 N N . ASN A 1 227 ? -15.847 -4.838 8.674 1.00 84.81 227 ASN A N 1
ATOM 1914 C CA . ASN A 1 227 ? -16.749 -5.386 9.693 1.00 84.81 227 ASN A CA 1
ATOM 1915 C C . ASN A 1 227 ? -17.782 -4.386 10.245 1.00 84.81 227 ASN A C 1
ATOM 1917 O O . ASN A 1 227 ? -18.803 -4.823 10.766 1.00 84.81 227 ASN A O 1
ATOM 1921 N N . ILE A 1 228 ? -17.542 -3.075 10.139 1.00 82.81 228 ILE A N 1
ATOM 1922 C CA . ILE A 1 228 ? -18.441 -2.024 10.658 1.00 82.81 228 ILE A CA 1
ATOM 1923 C C . ILE A 1 228 ? -19.160 -1.233 9.559 1.00 82.81 228 ILE A C 1
ATOM 1925 O O . ILE A 1 228 ? -20.012 -0.400 9.861 1.00 82.81 228 ILE A O 1
ATOM 1929 N N . THR A 1 229 ? -18.803 -1.455 8.292 1.00 76.25 229 THR A N 1
ATOM 1930 C CA . THR A 1 229 ? -19.233 -0.607 7.169 1.00 76.25 229 THR A CA 1
ATOM 1931 C C . THR A 1 229 ? -20.386 -1.206 6.391 1.00 76.25 229 THR A C 1
ATOM 1933 O O . THR A 1 229 ? -21.375 -0.517 6.137 1.00 76.25 229 THR A O 1
ATOM 1936 N N . PHE A 1 230 ? -20.260 -2.472 5.995 1.00 66.81 230 PHE A N 1
ATOM 1937 C CA . PHE A 1 230 ? -21.233 -3.102 5.119 1.00 66.81 230 PHE A CA 1
ATOM 1938 C C . PHE A 1 230 ? -22.164 -4.019 5.909 1.00 66.81 230 PHE A C 1
ATOM 1940 O O . PHE A 1 230 ? -21.687 -4.823 6.714 1.00 66.81 230 PHE A O 1
ATOM 1947 N N . PRO A 1 231 ? -23.489 -3.955 5.674 1.00 60.78 231 PRO A N 1
ATOM 1948 C CA . PRO A 1 231 ? -24.356 -5.052 6.059 1.00 60.78 231 PRO A CA 1
ATOM 1949 C C . PRO A 1 231 ? -23.881 -6.279 5.280 1.00 60.78 231 PRO A C 1
ATOM 1951 O O . PRO A 1 231 ? -24.066 -6.367 4.066 1.00 60.78 231 PRO A O 1
ATOM 1954 N N . LYS A 1 232 ? -23.208 -7.206 5.962 1.00 61.97 232 LYS A N 1
ATOM 1955 C CA . LYS A 1 232 ? -22.869 -8.488 5.355 1.00 61.97 232 LYS A CA 1
ATOM 1956 C C . LYS A 1 232 ? -24.189 -9.194 5.089 1.00 61.97 232 LYS A C 1
ATOM 1958 O O . LYS A 1 232 ? -24.983 -9.367 6.015 1.00 61.97 232 LYS A O 1
ATOM 1963 N N . LEU A 1 233 ? -24.437 -9.564 3.833 1.00 52.53 233 LEU A N 1
ATOM 1964 C CA . LEU A 1 233 ? -25.461 -10.559 3.543 1.00 52.53 233 LEU A CA 1
ATOM 1965 C C . LEU A 1 233 ? -25.115 -11.755 4.436 1.00 52.53 233 LEU A C 1
ATOM 1967 O O . LEU A 1 233 ? -23.983 -12.242 4.396 1.00 52.53 233 LEU A O 1
ATOM 1971 N N . GLY A 1 234 ? -26.027 -12.123 5.339 1.00 49.28 234 GLY A N 1
ATOM 1972 C CA . GLY A 1 234 ? -25.845 -13.297 6.187 1.00 49.28 234 GLY A CA 1
ATOM 1973 C C . GLY A 1 234 ? -25.606 -14.546 5.330 1.00 49.28 234 GLY A C 1
ATOM 1974 O O . GLY A 1 234 ? -25.720 -14.472 4.104 1.00 49.28 234 GLY A O 1
ATOM 1975 N N . PRO A 1 235 ? -25.266 -15.694 5.937 1.00 47.75 235 PRO A N 1
ATOM 1976 C CA . PRO A 1 235 ? -25.221 -16.942 5.182 1.00 47.75 235 PRO A CA 1
ATOM 1977 C C . PRO A 1 235 ? -26.530 -17.098 4.387 1.00 47.75 235 PRO A C 1
ATOM 1979 O O . PRO A 1 235 ? -27.610 -16.989 4.971 1.00 47.75 235 PRO A O 1
ATOM 1982 N N . LEU A 1 236 ? -26.398 -17.239 3.063 1.00 37.88 236 LEU A N 1
ATOM 1983 C CA . LEU A 1 236 ? -27.502 -17.516 2.140 1.00 37.88 236 LEU A CA 1
ATOM 1984 C C . LEU A 1 236 ? -28.006 -18.947 2.331 1.00 37.88 236 LEU A C 1
ATOM 1986 O O . LEU A 1 236 ? -27.146 -19.844 2.498 1.00 37.88 236 LEU A O 1
#

Nearest PDB structures (foldseek):
  8f6k-assembly1_C  TM=1.519E-01  e=4.582E+00  Shewanella oneidensis

Sequence (236 aa):
MFVFDKKPPIRIMDRLRFLKEDFEHILQIVEQCKTTHITSSFYFKYEQNAPKSILTDFEKAQSVCFVSRYEHLPVLESIQIRYVNEQFILDNLSYLRHILNEYRTIVINKSDSIYYNSIHHFCRKKLLNTNPLVDLSVKVFDSLDNDVTDLFIKMLDENNKAIKLIIKNSNFDYLYNGILQHSDHLYTPRLLEDYHSGELNYIFIKHALLLNLIKDLMYLHHLILNNITFPKLGPL

Secondary structure (DSSP, 8-state):
-EEESSPPPHHHHHHHHHHHHHHHHHHHHHHTT------S-EEEEEE--SSS-SS-HHHHHHHHHHHHHHHHSPP---EEEEEETTEEEETTHHHHHHHHHHHHHHHT-TTSS--HHHHHHHHHHHHH---TTTS-EEEEEETT--B-HHHHHHHHHHHHHHHHHHHHTS-HHHIIIIIIS---TTTHHHHHHHHHHTHHHHHHHHHHHHHHHHHHHHHHHHHHHHHHHS-PPPP-

Foldseek 3Di:
DADEPDDDDPVVVVLVVVLVVLLVVLVVVLVVLQPFDDPFDKDKDKFADAPDDQDDPLRLVLLQVQLVLLVPQDAQPYFYWYQDPNDIDRPCVVVLLVNLVSCCCAQPCPPDPNYPVVLLVVLLVQLPDPDNHHHMHMFMAGPVRDTCSVSVNSNLVSLVVSLVSLSVSAPSVCCVCCPPDHHDPVNPVVNVVCVVVVVVSSSSVSVSVSSNVNSVSCVVSSVSSVVVHDPPPPDD

Mean predicted aligned error: 5.88 Å

Organism: NCBI:txid2492960

pLDDT: mean 87.84, std 10.78, range [35.5, 97.19]